Protein AF-A0A9W8RPS0-F1 (afdb_monomer_lite)

Sequence (200 aa):
ISQSLDIWKLHVGPNKQSGIEQTSGLPYTLITLLANLDSPDVEDELLQWPGELADEFMQVHLWEAFKCAGILHSRALVGQARASSTPPTTRVKTEVMRMKVFAAVQAIIGSGTFNFRQPLAKAILYPLFIAGLLAENAQEQRLTRVAFQYLMENGEERTEQVVLDIITKIWKNGRDGDEVSKLMMATEAAAELNVELHLY

pLDDT: mean 79.66, std 16.24, range [31.97, 97.19]

Structure (mmCIF, N/CA/C/O backbone):
data_AF-A0A9W8RPS0-F1
#
_entry.id   AF-A0A9W8RPS0-F1
#
loop_
_atom_site.group_PDB
_atom_site.id
_atom_site.type_symbol
_atom_site.label_atom_id
_atom_site.label_alt_id
_atom_site.label_comp_id
_atom_site.label_asym_id
_atom_site.label_entity_id
_atom_site.label_seq_id
_atom_site.pdbx_PDB_ins_code
_atom_site.Cartn_x
_atom_site.Cartn_y
_atom_site.Cartn_z
_atom_site.occupancy
_atom_site.B_iso_or_equiv
_atom_site.auth_seq_id
_atom_site.auth_comp_id
_atom_site.auth_asym_id
_atom_site.auth_atom_id
_atom_site.pdbx_PDB_model_num
ATOM 1 N N . ILE A 1 1 ? 10.311 0.311 26.917 1.00 34.78 1 ILE A N 1
ATOM 2 C CA . ILE A 1 1 ? 10.855 1.402 26.075 1.00 34.78 1 ILE A CA 1
ATOM 3 C C . ILE A 1 1 ? 11.171 0.759 24.737 1.00 34.78 1 ILE A C 1
ATOM 5 O O . ILE A 1 1 ? 12.164 0.052 24.638 1.00 34.78 1 ILE A O 1
ATOM 9 N N . SER A 1 2 ? 10.228 0.845 23.800 1.00 31.97 2 SER A N 1
ATOM 10 C CA . SER A 1 2 ? 10.345 0.230 22.476 1.00 31.97 2 SER A CA 1
ATOM 11 C C . SER A 1 2 ? 11.363 1.029 21.665 1.00 31.97 2 SER A C 1
ATOM 13 O O . SER A 1 2 ? 11.206 2.243 21.531 1.00 31.97 2 SER A O 1
ATOM 15 N N . GLN A 1 3 ? 12.436 0.387 21.196 1.00 36.47 3 GLN A N 1
ATOM 16 C CA . GLN A 1 3 ? 13.373 0.987 20.244 1.00 36.47 3 GLN A CA 1
ATOM 17 C C . GLN A 1 3 ? 12.670 1.081 18.889 1.00 36.47 3 GLN A C 1
ATOM 19 O O . GLN A 1 3 ? 12.721 0.182 18.058 1.00 36.47 3 GLN A O 1
ATOM 24 N N . SER A 1 4 ? 11.935 2.173 18.739 1.00 45.00 4 SER A N 1
ATOM 25 C CA . SER A 1 4 ? 11.192 2.557 17.553 1.00 45.00 4 SER A CA 1
ATOM 26 C C . SER A 1 4 ? 12.144 2.954 16.414 1.00 45.00 4 SER A C 1
ATOM 28 O O . SER A 1 4 ? 12.948 3.865 16.577 1.00 45.00 4 SER A O 1
ATOM 30 N N . LEU A 1 5 ? 12.007 2.291 15.262 1.00 46.22 5 LEU A N 1
ATOM 31 C CA . LEU A 1 5 ? 11.978 2.891 13.912 1.00 46.22 5 LEU A CA 1
ATOM 32 C C . LEU A 1 5 ? 13.187 3.690 13.356 1.00 46.22 5 LEU A C 1
ATOM 34 O O . LEU A 1 5 ? 13.108 4.179 12.235 1.00 46.22 5 LEU A O 1
ATOM 38 N N . ASP A 1 6 ? 14.340 3.782 14.023 1.00 45.81 6 ASP A N 1
ATOM 39 C CA . ASP A 1 6 ? 15.478 4.589 13.515 1.00 45.81 6 ASP A CA 1
ATOM 40 C C . ASP A 1 6 ? 16.416 3.875 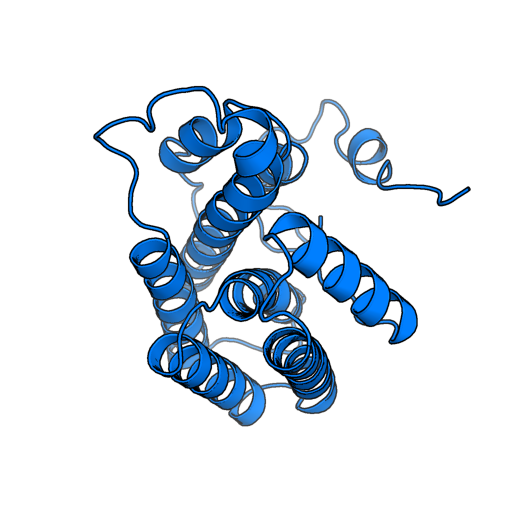12.509 1.00 45.81 6 ASP A C 1
ATOM 42 O O . ASP A 1 6 ? 17.458 4.416 12.123 1.00 45.81 6 ASP A O 1
ATOM 46 N N . ILE A 1 7 ? 16.066 2.680 12.022 1.00 49.97 7 ILE A N 1
ATOM 47 C CA . ILE A 1 7 ? 16.902 1.942 11.051 1.00 49.97 7 ILE A CA 1
ATOM 48 C C . ILE A 1 7 ? 17.039 2.735 9.732 1.00 49.97 7 ILE A C 1
ATOM 50 O O . ILE A 1 7 ? 18.096 2.707 9.093 1.00 49.97 7 ILE A O 1
ATOM 54 N N . TRP A 1 8 ? 16.015 3.525 9.383 1.00 45.97 8 TRP A N 1
ATOM 55 C CA . TRP A 1 8 ? 15.966 4.372 8.188 1.00 45.97 8 TRP A CA 1
ATOM 56 C C . TRP A 1 8 ? 16.855 5.600 8.264 1.00 45.97 8 TRP A C 1
ATOM 58 O O . TRP A 1 8 ? 17.591 5.853 7.317 1.00 45.97 8 TRP A O 1
ATOM 68 N N . LYS A 1 9 ? 16.900 6.321 9.389 1.00 49.56 9 LYS A N 1
ATOM 69 C CA . LYS A 1 9 ? 17.835 7.454 9.535 1.00 49.56 9 LYS A CA 1
ATOM 70 C C . LYS A 1 9 ? 19.297 7.020 9.409 1.00 49.56 9 LYS A C 1
ATOM 72 O O . LYS A 1 9 ? 20.144 7.821 9.030 1.00 49.56 9 LYS A O 1
ATOM 77 N N . LEU A 1 10 ? 19.585 5.754 9.713 1.00 46.28 10 LEU A N 1
ATOM 78 C CA . LEU A 1 10 ? 20.919 5.169 9.605 1.00 46.28 10 LEU A CA 1
ATOM 79 C C . LEU A 1 10 ? 21.240 4.638 8.193 1.00 46.28 10 LEU A C 1
ATOM 81 O O . LEU A 1 10 ? 22.408 4.646 7.812 1.00 46.28 10 LEU A O 1
ATOM 85 N N . HIS A 1 11 ? 20.241 4.206 7.408 1.00 46.56 11 HIS A N 1
ATOM 86 C CA . HIS A 1 11 ? 20.434 3.667 6.046 1.00 46.56 11 HIS A CA 1
ATOM 87 C C . HIS A 1 11 ? 20.161 4.674 4.919 1.00 46.56 11 HIS A C 1
ATOM 89 O O . HIS A 1 11 ? 20.718 4.534 3.825 1.00 46.56 11 HIS A O 1
ATOM 95 N N . VAL A 1 12 ? 19.375 5.720 5.184 1.00 51.25 12 VAL A N 1
ATOM 96 C CA . VAL A 1 12 ? 19.226 6.913 4.339 1.00 51.25 12 VAL A CA 1
ATOM 97 C C . VAL A 1 12 ? 20.406 7.843 4.634 1.00 51.25 12 VAL A C 1
ATOM 99 O O . VAL A 1 12 ? 20.281 8.945 5.158 1.00 51.25 12 VAL A O 1
ATOM 102 N N . GLY A 1 13 ? 21.614 7.361 4.343 1.00 49.34 13 GLY A N 1
ATOM 103 C CA . GLY A 1 13 ? 22.771 8.239 4.246 1.00 49.34 13 GLY A CA 1
ATOM 104 C C . GLY A 1 13 ? 22.594 9.226 3.079 1.00 49.34 13 GLY A C 1
ATOM 105 O O . GLY A 1 13 ? 21.830 8.945 2.152 1.00 49.34 13 GLY A O 1
ATOM 106 N N . PRO A 1 14 ? 23.345 10.341 3.050 1.00 50.91 14 PRO A N 1
ATOM 107 C CA . PRO A 1 14 ? 23.251 11.415 2.044 1.00 50.91 14 PRO A CA 1
ATOM 108 C C . PRO A 1 14 ? 23.495 11.010 0.569 1.00 50.91 14 PRO A C 1
ATOM 110 O O . PRO A 1 14 ? 23.539 11.874 -0.299 1.00 50.91 14 PRO A O 1
ATOM 113 N N . ASN A 1 15 ? 23.627 9.716 0.255 1.00 48.66 15 ASN A N 1
ATOM 114 C CA . ASN A 1 15 ? 24.098 9.195 -1.032 1.00 48.66 15 ASN A CA 1
ATOM 115 C C . ASN A 1 15 ? 23.063 8.367 -1.822 1.00 48.66 15 ASN A C 1
ATOM 117 O O . ASN A 1 15 ? 23.431 7.756 -2.823 1.00 48.66 15 ASN A O 1
ATOM 121 N N . LYS A 1 16 ? 21.790 8.299 -1.405 1.00 58.34 16 LYS A N 1
ATOM 122 C CA . LYS A 1 16 ? 20.753 7.485 -2.080 1.00 58.34 16 LYS A CA 1
ATOM 123 C C . LYS A 1 16 ? 19.466 8.281 -2.330 1.00 58.34 16 LYS A C 1
ATOM 125 O O . LYS A 1 16 ? 18.420 7.975 -1.779 1.00 58.34 16 LYS A O 1
ATOM 130 N N . GLN A 1 17 ? 19.569 9.333 -3.143 1.00 63.88 17 GLN A N 1
ATOM 131 C CA . GLN A 1 17 ? 18.450 10.225 -3.504 1.00 63.88 17 GLN A CA 1
ATOM 132 C C . GLN A 1 17 ? 17.730 9.838 -4.811 1.00 63.88 17 GLN A C 1
ATOM 134 O O . GLN A 1 17 ? 16.786 10.511 -5.204 1.00 63.88 17 GLN A O 1
ATOM 139 N N . SER A 1 18 ? 18.181 8.796 -5.514 1.00 70.38 18 SER A N 1
ATOM 140 C CA . SER A 1 18 ? 17.592 8.344 -6.782 1.00 70.38 18 SER A CA 1
ATOM 141 C C . SER A 1 18 ? 17.850 6.856 -7.016 1.00 70.38 18 SER A C 1
ATOM 143 O O . SER A 1 18 ? 18.743 6.265 -6.398 1.00 70.38 18 SER A O 1
ATOM 145 N N . GLY A 1 19 ? 17.064 6.257 -7.911 1.00 82.88 19 GLY A N 1
ATOM 146 C CA . GLY A 1 19 ? 17.170 4.846 -8.276 1.00 82.88 19 GLY A CA 1
ATOM 147 C C . GLY A 1 19 ? 16.399 3.904 -7.350 1.00 82.88 19 GLY A C 1
ATOM 148 O O . GLY A 1 19 ? 15.675 4.328 -6.446 1.00 82.88 19 GLY A O 1
ATOM 149 N N . ILE A 1 20 ? 16.553 2.605 -7.611 1.00 84.00 20 ILE A N 1
ATOM 150 C CA . ILE A 1 20 ? 15.773 1.536 -6.981 1.00 84.00 20 ILE A CA 1
ATOM 151 C C . ILE A 1 20 ? 16.587 0.861 -5.874 1.00 84.00 20 ILE A C 1
ATOM 153 O O . ILE A 1 20 ? 17.747 0.482 -6.063 1.00 84.00 20 ILE A O 1
ATOM 157 N N . GLU A 1 21 ? 15.982 0.707 -4.701 1.00 83.81 21 GLU A N 1
ATOM 158 C CA . GLU A 1 21 ? 16.530 -0.079 -3.605 1.00 83.81 21 GLU A CA 1
ATOM 159 C C . GLU A 1 21 ? 16.380 -1.572 -3.934 1.00 83.81 21 GLU A C 1
ATOM 161 O O . GLU A 1 21 ? 15.296 -2.053 -4.256 1.00 83.81 21 GLU A O 1
ATOM 166 N N . GLN A 1 22 ? 17.493 -2.307 -3.906 1.00 74.62 22 GLN A N 1
ATOM 167 C CA . GLN A 1 22 ? 17.575 -3.658 -4.472 1.00 74.62 22 GLN A CA 1
ATOM 168 C C . GLN A 1 22 ? 16.778 -4.705 -3.687 1.00 74.62 22 GLN A C 1
ATOM 170 O O . GLN A 1 22 ? 16.384 -5.722 -4.256 1.00 74.62 22 GLN A O 1
ATOM 175 N N . THR A 1 23 ? 16.553 -4.479 -2.393 1.00 73.44 23 THR A N 1
ATOM 176 C CA . THR A 1 23 ? 15.869 -5.430 -1.513 1.00 73.44 23 THR A CA 1
ATOM 177 C C . THR A 1 23 ? 14.358 -5.311 -1.630 1.00 73.44 23 THR A C 1
ATOM 179 O O . THR A 1 23 ? 13.664 -6.305 -1.671 1.00 73.44 23 THR A O 1
ATOM 182 N N . SER A 1 24 ? 13.810 -4.112 -1.681 1.00 74.69 24 SER A N 1
ATOM 183 C CA . SER A 1 24 ? 12.369 -3.866 -1.741 1.00 74.69 24 SER A CA 1
ATOM 184 C C . SER A 1 24 ? 11.868 -3.744 -3.177 1.00 74.69 24 SER A C 1
ATOM 186 O O . SER A 1 24 ? 10.680 -3.921 -3.438 1.00 74.69 24 SER A O 1
ATOM 188 N N . GLY A 1 25 ? 12.767 -3.414 -4.109 1.00 81.75 25 GLY A N 1
ATOM 189 C CA . GLY A 1 25 ? 12.416 -2.998 -5.459 1.00 81.75 25 GLY A CA 1
ATOM 190 C C . GLY A 1 25 ? 11.703 -1.645 -5.502 1.00 81.75 25 GLY A C 1
ATOM 191 O O . GLY A 1 25 ? 11.108 -1.321 -6.529 1.00 81.75 25 GLY A O 1
ATOM 192 N N . LEU A 1 26 ? 11.733 -0.864 -4.413 1.00 86.94 26 LEU A N 1
ATOM 193 C CA . LEU A 1 26 ? 11.118 0.459 -4.332 1.00 86.94 26 LEU A CA 1
ATOM 194 C C . LEU A 1 26 ? 12.128 1.572 -4.647 1.00 86.94 26 LEU A C 1
ATOM 196 O O . LEU A 1 26 ? 13.299 1.472 -4.277 1.00 86.94 26 LEU A O 1
ATOM 200 N N . PRO A 1 27 ? 11.686 2.676 -5.265 1.00 90.06 27 PRO A N 1
ATOM 201 C CA . PRO A 1 27 ? 12.475 3.886 -5.393 1.00 90.06 27 PRO A CA 1
ATOM 202 C C . PRO A 1 27 ? 12.887 4.448 -4.039 1.00 90.06 27 PRO A C 1
ATOM 204 O O . PRO A 1 27 ? 12.047 4.585 -3.147 1.00 90.06 27 PRO A O 1
ATOM 207 N N . TYR A 1 28 ? 14.141 4.881 -3.905 1.00 88.12 28 TYR A N 1
ATOM 208 C CA . TYR A 1 28 ? 14.575 5.592 -2.696 1.00 88.12 28 TYR A CA 1
ATOM 209 C C . TYR A 1 28 ? 13.754 6.862 -2.443 1.00 88.12 28 TYR A C 1
ATOM 211 O O . TYR A 1 28 ? 13.491 7.211 -1.292 1.00 88.12 28 TYR A O 1
ATOM 219 N N . THR A 1 29 ? 13.304 7.526 -3.510 1.00 91.62 29 THR A N 1
ATOM 220 C CA . THR A 1 29 ? 12.427 8.700 -3.431 1.00 91.62 29 THR A CA 1
ATOM 221 C C . THR A 1 29 ? 11.076 8.355 -2.804 1.00 91.62 29 THR A C 1
ATOM 223 O O . THR A 1 29 ? 10.608 9.091 -1.942 1.00 91.62 29 THR A O 1
ATOM 226 N N . LEU A 1 30 ? 10.493 7.199 -3.138 1.00 92.69 30 LEU A N 1
ATOM 227 C CA . LEU A 1 30 ? 9.255 6.719 -2.519 1.00 92.69 30 LEU A CA 1
ATOM 228 C C . LEU A 1 30 ? 9.476 6.271 -1.070 1.00 92.69 30 LEU A C 1
ATOM 230 O O . LEU A 1 30 ? 8.697 6.643 -0.199 1.00 92.69 30 LEU A O 1
ATOM 234 N N . ILE A 1 31 ? 10.553 5.528 -0.792 1.00 89.94 31 ILE A N 1
ATOM 235 C CA . ILE A 1 31 ? 10.919 5.113 0.575 1.00 89.94 31 ILE A CA 1
ATOM 236 C C . ILE A 1 31 ? 11.066 6.336 1.489 1.00 89.94 31 ILE A C 1
ATOM 238 O O . ILE A 1 31 ? 10.587 6.323 2.617 1.00 89.94 31 ILE A O 1
ATOM 242 N N . THR A 1 32 ? 11.683 7.411 0.996 1.00 89.25 32 THR A N 1
ATOM 243 C CA . THR A 1 32 ? 11.876 8.649 1.767 1.00 89.25 32 THR A CA 1
ATOM 244 C C . THR A 1 32 ? 10.546 9.295 2.166 1.00 89.25 32 THR A C 1
ATOM 246 O O . THR A 1 32 ? 10.427 9.807 3.278 1.00 89.25 32 THR A O 1
ATOM 249 N N . LEU A 1 33 ? 9.537 9.247 1.291 1.00 92.25 33 LEU A N 1
ATOM 250 C CA . LEU A 1 33 ? 8.189 9.727 1.607 1.00 92.25 33 LEU A CA 1
ATOM 251 C C . LEU A 1 33 ? 7.492 8.807 2.618 1.00 92.25 33 LEU A C 1
ATOM 253 O O . LEU A 1 33 ? 6.889 9.283 3.576 1.00 92.25 33 LEU A O 1
ATOM 257 N N . LEU A 1 34 ? 7.617 7.487 2.447 1.00 90.88 34 LEU A N 1
ATOM 258 C CA . LEU A 1 34 ? 7.043 6.497 3.365 1.00 90.88 34 LEU A CA 1
ATOM 259 C C . LEU A 1 34 ? 7.674 6.542 4.768 1.00 90.88 34 LEU A C 1
ATOM 261 O O . LEU A 1 34 ? 6.997 6.264 5.750 1.00 90.88 34 LEU A O 1
ATOM 265 N N . ALA A 1 35 ? 8.931 6.965 4.887 1.00 86.94 35 ALA A N 1
ATOM 266 C CA . ALA A 1 35 ? 9.588 7.147 6.180 1.00 86.94 35 ALA A CA 1
ATOM 267 C C . ALA A 1 35 ? 9.076 8.372 6.972 1.00 86.94 35 ALA A C 1
ATOM 269 O O . ALA A 1 35 ? 9.408 8.509 8.146 1.00 86.94 35 ALA A O 1
ATOM 270 N N . ASN A 1 36 ? 8.292 9.264 6.348 1.00 88.06 36 ASN A N 1
ATOM 271 C CA . ASN A 1 36 ? 7.792 10.512 6.943 1.00 88.06 36 ASN A CA 1
ATOM 272 C C . ASN A 1 36 ? 6.253 10.612 6.876 1.00 88.06 36 ASN A C 1
ATOM 274 O O . ASN A 1 36 ? 5.696 11.683 6.628 1.00 88.06 36 ASN A O 1
ATOM 278 N N . LEU A 1 37 ? 5.544 9.492 7.059 1.00 90.00 37 LEU A N 1
ATOM 279 C CA . LEU A 1 37 ? 4.080 9.418 6.911 1.00 90.00 37 LEU A CA 1
ATOM 280 C C . LEU A 1 37 ? 3.278 10.202 7.961 1.00 90.00 37 LEU A C 1
ATOM 282 O O . LEU A 1 37 ? 2.081 10.423 7.776 1.00 90.00 37 LEU A O 1
ATOM 286 N N . ASP A 1 38 ? 3.911 10.619 9.051 1.00 86.94 38 ASP A N 1
ATOM 287 C CA . ASP A 1 38 ? 3.342 11.491 10.077 1.00 86.94 38 ASP A CA 1
ATOM 288 C C . ASP A 1 38 ? 3.421 12.985 9.710 1.00 86.94 38 ASP A C 1
ATOM 290 O O . ASP A 1 38 ? 2.787 13.818 10.366 1.00 86.94 38 ASP A O 1
ATOM 294 N N . SER A 1 39 ? 4.152 13.339 8.645 1.00 87.31 39 SER A N 1
ATOM 295 C CA . SER A 1 39 ? 4.229 14.713 8.155 1.00 87.31 39 SER A CA 1
ATOM 296 C C . SER A 1 39 ? 2.876 15.185 7.597 1.00 87.31 39 SER A C 1
ATOM 298 O O . SER A 1 39 ? 2.236 14.477 6.815 1.00 87.31 39 SER A O 1
ATOM 300 N N . PRO A 1 40 ? 2.431 16.413 7.927 1.00 85.00 40 PRO A N 1
ATOM 301 C CA . PRO A 1 40 ? 1.172 16.972 7.433 1.00 85.00 40 PRO A CA 1
ATOM 302 C C . PRO A 1 40 ? 1.107 17.117 5.903 1.00 85.00 40 PRO A C 1
ATOM 304 O O . PRO A 1 40 ? 0.004 17.170 5.348 1.00 85.00 40 PRO A O 1
ATOM 307 N N . ASP A 1 41 ? 2.255 17.178 5.232 1.00 88.62 41 ASP A N 1
ATOM 308 C CA . ASP A 1 41 ? 2.356 17.474 3.799 1.00 88.62 41 ASP A CA 1
ATOM 309 C C . ASP A 1 41 ? 2.626 16.216 2.952 1.00 88.62 41 ASP A C 1
ATOM 311 O O . ASP A 1 41 ? 2.501 16.246 1.728 1.00 88.62 41 ASP A O 1
ATOM 315 N N . VAL A 1 42 ? 2.899 15.069 3.591 1.00 90.62 42 VAL A N 1
ATOM 316 C CA . VAL A 1 42 ? 3.315 13.830 2.907 1.00 90.62 42 VAL A CA 1
ATOM 317 C C . VAL A 1 42 ? 2.269 13.288 1.933 1.00 90.62 42 VAL A C 1
ATOM 319 O O . VAL A 1 42 ? 2.611 12.668 0.932 1.00 90.62 42 VAL A O 1
ATOM 322 N N . GLU A 1 43 ? 0.975 13.506 2.194 1.00 92.50 43 GLU A N 1
ATOM 323 C CA . GLU A 1 43 ? -0.075 13.089 1.261 1.00 92.50 43 GLU A CA 1
ATOM 324 C C . GLU A 1 43 ? 0.020 13.855 -0.062 1.00 92.50 43 GLU A C 1
ATOM 326 O O . GLU A 1 43 ? -0.091 13.242 -1.125 1.00 92.50 43 GLU A O 1
ATOM 331 N N . ASP A 1 44 ? 0.257 15.166 -0.006 1.00 91.38 44 ASP A N 1
ATOM 332 C CA . ASP A 1 44 ? 0.400 15.995 -1.202 1.00 91.38 44 ASP A CA 1
ATOM 333 C C . ASP A 1 44 ? 1.701 15.654 -1.939 1.00 91.38 44 ASP A C 1
ATOM 335 O O . ASP A 1 44 ? 1.697 15.525 -3.165 1.00 91.38 44 ASP A O 1
ATOM 339 N N . GLU A 1 45 ? 2.787 15.407 -1.203 1.00 93.50 45 GLU A N 1
ATOM 340 C CA . GLU A 1 45 ? 4.058 14.944 -1.769 1.00 93.50 45 GLU A CA 1
ATOM 341 C C . GLU A 1 45 ? 3.917 13.580 -2.464 1.00 93.50 45 GLU A C 1
ATOM 343 O O . GLU A 1 45 ? 4.381 13.410 -3.592 1.00 93.50 45 GLU A O 1
ATOM 348 N N . LEU A 1 46 ? 3.212 12.618 -1.855 1.00 94.69 46 LEU A N 1
ATOM 349 C CA . LEU A 1 46 ? 2.921 11.313 -2.463 1.00 94.69 46 LEU A CA 1
ATOM 350 C C . LEU A 1 46 ? 2.013 11.436 -3.692 1.00 94.69 46 LEU A C 1
ATOM 352 O O . LEU A 1 46 ? 2.188 10.692 -4.655 1.00 94.69 46 LEU A O 1
ATOM 356 N N . LEU A 1 47 ? 1.046 12.357 -3.692 1.00 93.38 47 LEU A N 1
ATOM 357 C CA . LEU A 1 47 ? 0.193 12.616 -4.858 1.00 93.38 47 LEU A CA 1
ATOM 358 C C . LEU A 1 47 ? 0.975 13.233 -6.024 1.00 93.38 47 LE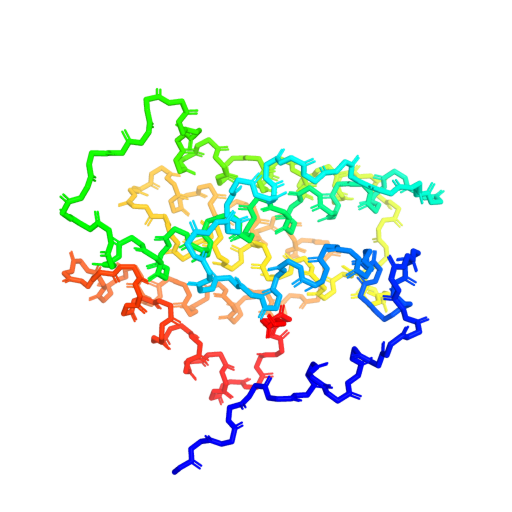U A C 1
ATOM 360 O O . LEU A 1 47 ? 0.660 12.944 -7.180 1.00 93.38 47 LEU A O 1
ATOM 364 N N . GLN A 1 48 ? 1.971 14.068 -5.725 1.00 94.06 48 GLN A N 1
ATOM 365 C CA . GLN A 1 48 ? 2.835 14.726 -6.708 1.00 94.06 48 GLN A CA 1
ATOM 366 C C . GLN A 1 48 ? 4.065 13.897 -7.092 1.00 94.06 48 GLN A C 1
ATOM 368 O O . GLN A 1 48 ? 4.785 14.280 -8.016 1.00 94.06 48 GLN A O 1
ATOM 373 N N . TRP A 1 49 ? 4.313 12.776 -6.411 1.00 94.50 49 TRP A N 1
ATOM 374 C CA . TRP A 1 49 ? 5.484 11.947 -6.661 1.00 94.50 49 TRP A CA 1
ATOM 375 C C . TRP A 1 49 ? 5.494 11.447 -8.120 1.00 94.50 49 TRP A C 1
ATOM 377 O O . TRP A 1 49 ? 4.551 10.769 -8.545 1.00 94.50 49 TRP A O 1
ATOM 387 N N . PRO A 1 50 ? 6.543 11.771 -8.902 1.00 91.19 50 PRO A N 1
ATOM 388 C CA . PRO A 1 50 ? 6.545 11.582 -10.354 1.00 91.19 50 PRO A CA 1
ATOM 389 C C . PRO A 1 50 ? 6.775 10.130 -10.796 1.00 91.19 50 PRO A C 1
ATOM 391 O O . PRO A 1 50 ? 6.600 9.823 -11.975 1.00 91.19 50 PRO A O 1
ATOM 394 N N . GLY A 1 51 ? 7.167 9.247 -9.876 1.00 90.44 51 GLY A N 1
ATOM 395 C CA . GLY A 1 51 ? 7.659 7.913 -10.204 1.00 90.44 51 GLY A CA 1
ATOM 396 C C . GLY A 1 51 ? 9.160 7.884 -10.498 1.00 90.44 51 GLY A C 1
ATOM 397 O O . GLY A 1 51 ? 9.867 8.874 -10.326 1.00 90.44 51 GLY A O 1
ATOM 398 N N . GLU A 1 52 ? 9.630 6.728 -10.957 1.00 89.50 52 GLU A N 1
ATOM 399 C CA . GLU A 1 52 ? 10.982 6.500 -11.483 1.00 89.50 52 GLU A CA 1
ATOM 400 C C . GLU A 1 52 ? 10.897 5.696 -12.791 1.00 89.50 52 GLU A C 1
ATOM 402 O O . GLU A 1 52 ? 9.829 5.202 -13.162 1.00 89.50 52 GLU A O 1
ATOM 407 N N . LEU A 1 53 ? 12.013 5.542 -13.507 1.00 88.06 53 LEU A N 1
ATOM 408 C CA . LEU A 1 53 ? 12.081 4.617 -14.641 1.00 88.06 53 LEU A CA 1
ATOM 409 C C . LEU A 1 53 ? 12.226 3.175 -14.127 1.00 88.06 53 LEU A C 1
ATOM 411 O O . LEU A 1 53 ? 13.173 2.868 -13.407 1.00 88.06 53 LEU A O 1
ATOM 415 N N . ALA A 1 54 ? 11.285 2.305 -14.498 1.00 84.31 54 ALA A N 1
ATOM 416 C CA . ALA A 1 54 ? 11.310 0.884 -14.159 1.00 84.31 54 ALA A CA 1
ATOM 417 C C . ALA A 1 54 ? 11.981 0.046 -15.250 1.00 84.31 54 ALA A C 1
ATOM 419 O O . ALA A 1 54 ? 11.835 0.345 -16.438 1.00 84.31 54 ALA A O 1
ATOM 420 N N . ASP A 1 55 ? 12.615 -1.051 -14.841 1.00 80.50 55 ASP A N 1
ATOM 421 C CA . ASP A 1 55 ? 13.074 -2.098 -15.759 1.00 80.50 55 ASP A CA 1
ATOM 422 C C . ASP A 1 55 ? 11.918 -3.045 -16.132 1.00 80.50 55 ASP A C 1
ATOM 424 O O . ASP A 1 55 ? 11.896 -3.617 -17.223 1.00 80.50 55 ASP A O 1
ATOM 428 N N . GLU A 1 56 ? 10.918 -3.176 -15.250 1.00 82.31 56 GLU A N 1
ATOM 429 C CA . GLU A 1 56 ? 9.750 -4.038 -15.444 1.00 82.31 56 GLU A CA 1
ATOM 430 C C . GLU A 1 56 ? 8.428 -3.326 -15.120 1.00 82.31 56 GLU A C 1
ATOM 432 O O . GLU A 1 56 ? 8.293 -2.627 -14.115 1.00 82.31 56 GLU A O 1
ATOM 437 N N . PHE A 1 57 ? 7.379 -3.584 -15.910 1.00 86.31 57 PHE A N 1
ATOM 438 C CA . PHE A 1 57 ? 6.051 -2.994 -15.676 1.00 86.31 57 PHE A CA 1
ATOM 439 C C . PHE A 1 57 ? 5.445 -3.368 -14.314 1.00 86.31 57 PHE A C 1
ATOM 441 O O . PHE A 1 57 ? 4.713 -2.574 -13.723 1.00 86.31 57 PHE A O 1
ATOM 448 N N . MET A 1 58 ? 5.767 -4.551 -13.781 1.00 85.38 58 MET A N 1
ATOM 449 C CA . MET A 1 58 ? 5.301 -4.974 -12.455 1.00 85.38 58 MET A CA 1
ATOM 450 C C . MET A 1 58 ? 5.824 -4.062 -11.340 1.00 85.38 58 MET A C 1
ATOM 452 O O . MET A 1 58 ? 5.102 -3.819 -10.374 1.00 85.38 58 MET A O 1
ATOM 456 N N . GLN A 1 59 ? 7.039 -3.518 -11.482 1.00 85.94 59 GLN A N 1
ATOM 457 C CA . GLN A 1 59 ? 7.601 -2.583 -10.507 1.00 85.94 59 GLN A CA 1
ATOM 458 C C . GLN A 1 59 ? 6.765 -1.305 -10.443 1.00 85.94 59 GLN A C 1
ATOM 460 O O . GLN A 1 59 ? 6.439 -0.847 -9.355 1.00 85.94 59 GLN A O 1
ATOM 465 N N . VAL A 1 60 ? 6.307 -0.790 -11.588 1.00 90.75 60 VAL A N 1
ATOM 466 C CA . VAL A 1 60 ? 5.423 0.388 -11.629 1.00 90.75 60 VAL A CA 1
ATOM 467 C C . VAL A 1 60 ? 4.142 0.136 -10.832 1.00 90.75 60 VAL A C 1
ATOM 469 O O . VAL A 1 60 ? 3.736 0.968 -10.023 1.00 90.75 60 VAL A O 1
ATOM 472 N N . HIS A 1 61 ? 3.521 -1.033 -11.002 1.00 92.50 61 HIS A N 1
ATOM 473 C CA . HIS A 1 61 ? 2.335 -1.395 -10.225 1.00 92.50 61 HIS A CA 1
ATOM 474 C C . HIS A 1 61 ? 2.639 -1.552 -8.732 1.00 92.50 61 HIS A C 1
ATOM 476 O O . HIS A 1 61 ? 1.835 -1.127 -7.903 1.00 92.50 61 HIS A O 1
ATOM 482 N N . LEU A 1 62 ? 3.800 -2.100 -8.368 1.00 91.12 62 LEU A N 1
ATOM 483 C CA . LEU A 1 62 ? 4.219 -2.181 -6.970 1.00 91.12 62 LEU A CA 1
ATOM 484 C C . LEU A 1 62 ? 4.327 -0.784 -6.357 1.00 91.12 62 LEU A C 1
ATOM 486 O O . LEU A 1 62 ? 3.779 -0.534 -5.286 1.00 91.12 62 LEU A O 1
ATOM 490 N N . TRP A 1 63 ? 4.984 0.142 -7.051 1.00 93.31 63 TRP A N 1
ATOM 491 C CA . TRP A 1 63 ? 5.172 1.506 -6.566 1.00 93.31 63 TRP A CA 1
ATOM 492 C C . TRP A 1 63 ? 3.843 2.237 -6.425 1.00 93.31 63 TRP A C 1
ATOM 494 O O . TRP A 1 63 ? 3.623 2.909 -5.420 1.00 93.31 63 TRP A O 1
ATOM 504 N N . GLU A 1 64 ? 2.915 2.049 -7.366 1.00 95.50 64 GLU A N 1
ATOM 505 C CA . GLU A 1 64 ? 1.561 2.590 -7.249 1.00 95.50 64 GLU A CA 1
ATOM 506 C C . GLU A 1 64 ? 0.811 2.012 -6.043 1.00 95.50 64 GLU A C 1
ATOM 508 O O . GLU A 1 64 ? 0.146 2.765 -5.326 1.00 95.50 64 GLU A O 1
ATOM 513 N N . ALA A 1 65 ? 0.941 0.709 -5.769 1.00 95.25 65 ALA A N 1
ATOM 514 C CA . ALA A 1 65 ? 0.345 0.091 -4.586 1.00 95.25 65 ALA A CA 1
ATOM 515 C C . ALA A 1 65 ? 0.918 0.697 -3.293 1.00 95.25 65 ALA A C 1
ATOM 517 O O . ALA A 1 65 ? 0.152 1.088 -2.411 1.00 95.25 65 ALA A O 1
ATOM 518 N N . PHE A 1 66 ? 2.243 0.845 -3.204 1.00 95.06 66 PHE A N 1
ATOM 519 C CA . PHE A 1 66 ? 2.921 1.465 -2.062 1.00 95.06 66 PHE A CA 1
ATOM 520 C C . PHE A 1 66 ? 2.557 2.933 -1.879 1.00 95.06 66 PHE A C 1
ATOM 522 O O . PHE A 1 66 ? 2.257 3.342 -0.763 1.00 95.06 66 PHE A O 1
ATOM 529 N N . LYS A 1 67 ? 2.517 3.719 -2.955 1.00 96.06 67 LYS A N 1
ATOM 530 C CA . LYS A 1 67 ? 2.115 5.129 -2.924 1.00 96.06 67 LYS A CA 1
ATOM 531 C C . LYS A 1 67 ? 0.686 5.291 -2.412 1.00 96.06 67 LYS A C 1
ATOM 533 O O . LYS A 1 67 ? 0.436 6.083 -1.507 1.00 96.06 67 LYS A O 1
ATOM 538 N N . CYS A 1 68 ? -0.252 4.509 -2.949 1.00 97.19 68 CYS A N 1
ATOM 539 C CA . CYS A 1 68 ? -1.650 4.548 -2.519 1.00 97.19 68 CYS A CA 1
ATOM 540 C C . CYS A 1 68 ? -1.804 4.102 -1.056 1.00 97.19 68 CYS A C 1
ATOM 542 O O . CYS A 1 68 ? -2.566 4.713 -0.307 1.00 97.19 68 CYS A O 1
ATOM 544 N N . ALA A 1 69 ? -1.066 3.073 -0.633 1.00 96.19 69 ALA A N 1
ATOM 545 C CA . ALA A 1 69 ? -1.043 2.622 0.755 1.00 96.19 69 ALA A CA 1
ATOM 546 C C . ALA A 1 69 ? -0.393 3.642 1.699 1.00 96.19 69 ALA A C 1
ATOM 548 O O . ALA A 1 69 ? -0.915 3.870 2.782 1.00 96.19 69 ALA A O 1
ATOM 549 N N . GLY A 1 70 ? 0.686 4.304 1.282 1.00 95.00 70 GLY A N 1
ATOM 550 C CA . GLY A 1 70 ? 1.313 5.401 2.014 1.00 95.00 70 GLY A CA 1
ATOM 551 C C . GLY A 1 70 ? 0.340 6.551 2.238 1.00 95.00 70 GLY A C 1
ATOM 552 O O . GLY A 1 70 ? 0.168 6.980 3.371 1.00 95.00 70 GLY A O 1
ATOM 553 N N . ILE A 1 71 ? -0.391 6.968 1.198 1.00 95.00 71 ILE A N 1
ATOM 554 C CA . ILE A 1 71 ? -1.447 7.980 1.339 1.00 95.00 71 ILE A CA 1
ATOM 555 C C . ILE A 1 71 ? -2.463 7.531 2.387 1.00 95.00 71 ILE A C 1
ATOM 557 O O . ILE A 1 71 ? -2.753 8.286 3.300 1.00 95.00 71 ILE A O 1
ATOM 561 N N . LEU A 1 72 ? -2.988 6.306 2.282 1.00 93.88 72 LEU A N 1
ATOM 562 C CA . LEU A 1 72 ? -3.951 5.758 3.242 1.00 93.88 72 LEU A CA 1
ATOM 563 C C . LEU A 1 72 ? -3.412 5.752 4.682 1.00 93.88 72 LEU A C 1
ATOM 565 O O . LEU A 1 72 ? -4.118 6.156 5.604 1.00 93.88 72 LEU A O 1
ATOM 569 N N . HIS A 1 73 ? -2.163 5.330 4.860 1.00 93.38 73 HIS A N 1
ATOM 570 C CA . HIS A 1 73 ? -1.494 5.274 6.153 1.00 93.38 73 HIS A CA 1
ATOM 571 C C . HIS A 1 73 ? -1.301 6.679 6.743 1.00 93.38 73 HIS A C 1
ATOM 573 O O . HIS A 1 73 ? -1.656 6.905 7.899 1.00 93.38 73 HIS A O 1
ATOM 579 N N . SER A 1 74 ? -0.849 7.656 5.950 1.00 92.38 74 SER A N 1
ATOM 580 C CA . SER A 1 74 ? -0.710 9.035 6.429 1.00 92.38 74 SER A CA 1
ATOM 581 C C . SER A 1 74 ? -2.052 9.652 6.810 1.00 92.38 74 SER A C 1
ATOM 583 O O . SER A 1 74 ? -2.121 10.386 7.794 1.00 92.38 74 SER A O 1
ATOM 585 N N . ARG A 1 75 ? -3.156 9.319 6.117 1.00 90.50 75 ARG A N 1
ATOM 586 C CA . ARG A 1 75 ? -4.496 9.789 6.525 1.00 90.50 75 ARG A CA 1
ATOM 587 C C . ARG A 1 75 ? -4.853 9.322 7.919 1.00 90.50 75 ARG A C 1
ATOM 589 O O . ARG A 1 75 ? -5.388 10.119 8.680 1.00 90.50 75 ARG A O 1
ATOM 596 N N . ALA A 1 76 ? -4.562 8.064 8.224 1.00 88.31 76 ALA A N 1
ATOM 597 C CA . ALA A 1 76 ? -4.853 7.504 9.525 1.00 88.31 76 ALA A CA 1
ATOM 598 C C . ALA A 1 76 ? -4.016 8.196 10.611 1.00 88.31 76 ALA A C 1
ATOM 600 O O . ALA A 1 76 ? -4.575 8.603 11.623 1.00 88.31 76 ALA A O 1
ATOM 601 N N . LEU A 1 77 ? -2.718 8.431 10.372 1.00 85.81 77 LEU A N 1
ATOM 602 C CA . LEU A 1 77 ? -1.821 9.114 11.318 1.00 85.81 77 LEU A CA 1
ATOM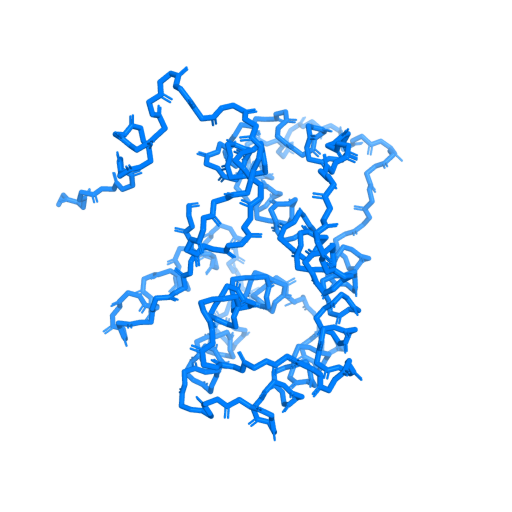 603 C C . LEU A 1 77 ? -2.171 10.602 11.515 1.00 85.81 77 LEU A C 1
ATOM 605 O O . LEU A 1 77 ? -2.303 11.078 12.642 1.00 85.81 77 LEU A O 1
ATOM 609 N N . VAL A 1 78 ? -2.352 11.348 10.423 1.00 80.12 78 VAL A N 1
ATOM 610 C CA . VAL A 1 78 ? -2.543 12.811 10.425 1.00 80.12 78 VAL A CA 1
ATOM 611 C C . VAL A 1 78 ? -4.009 13.208 10.637 1.00 80.12 78 VAL A C 1
ATOM 613 O O . VAL A 1 78 ? -4.299 14.296 11.141 1.00 80.12 78 VAL A O 1
ATOM 616 N N . GLY A 1 79 ? -4.960 12.340 10.280 1.00 66.62 79 GLY A N 1
ATOM 617 C CA . GLY A 1 79 ? -6.402 12.584 10.381 1.00 66.62 79 GLY A CA 1
ATOM 618 C C . GLY A 1 79 ? -6.870 12.923 11.796 1.00 66.62 79 GLY A C 1
ATOM 619 O O . GLY A 1 79 ? -7.812 13.698 11.952 1.00 66.62 79 GLY A O 1
ATOM 620 N N . GLN A 1 80 ? -6.163 12.446 12.824 1.00 54.91 80 GLN A N 1
ATOM 621 C CA . GLN A 1 80 ? -6.410 12.842 14.214 1.00 54.91 80 GLN A CA 1
ATOM 622 C C . GLN A 1 80 ? -5.933 14.261 14.537 1.00 54.91 80 GLN A C 1
ATOM 624 O O . GLN A 1 80 ? -6.613 14.989 15.257 1.00 54.91 80 GLN A O 1
ATOM 629 N N . ALA A 1 81 ? -4.797 14.689 13.981 1.00 52.66 81 ALA A N 1
ATOM 630 C CA . ALA A 1 81 ? -4.229 16.015 14.226 1.00 52.66 81 ALA A CA 1
ATOM 631 C C . ALA A 1 81 ? -5.004 17.137 13.508 1.00 52.66 81 ALA A C 1
ATOM 633 O O . ALA A 1 81 ? -5.007 18.282 13.963 1.00 52.66 81 ALA A O 1
ATOM 634 N N . ARG A 1 82 ? -5.676 16.813 12.392 1.00 52.62 82 ARG A N 1
ATOM 635 C CA . ARG A 1 82 ? -6.398 17.760 11.520 1.00 52.62 82 ARG A CA 1
ATOM 636 C C . ARG A 1 82 ? -7.925 17.749 11.665 1.00 52.62 82 ARG A C 1
ATOM 638 O O . ARG A 1 82 ? -8.595 18.414 10.882 1.00 52.62 82 ARG A O 1
ATOM 645 N N . ALA A 1 83 ? -8.503 17.088 12.672 1.00 50.91 83 ALA A N 1
ATOM 646 C CA . ALA A 1 83 ? -9.961 17.079 12.898 1.00 50.91 83 ALA A CA 1
ATOM 647 C C . ALA A 1 83 ? -10.593 18.485 13.091 1.00 50.91 83 ALA A C 1
ATOM 649 O O . ALA A 1 83 ? -11.814 18.627 13.113 1.00 50.91 83 ALA A O 1
ATOM 650 N N . SER A 1 84 ? -9.768 19.529 13.215 1.00 47.81 84 SER A N 1
ATOM 651 C CA . S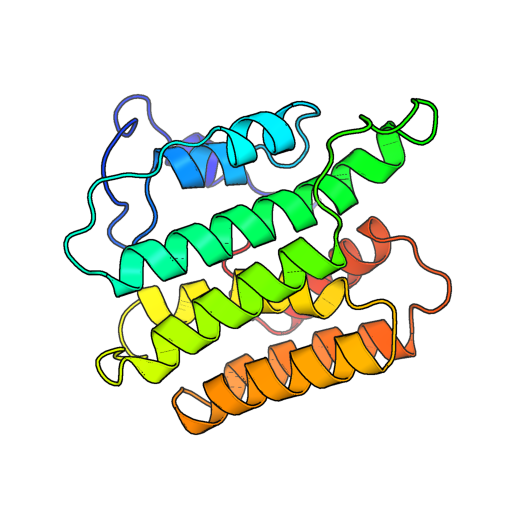ER A 1 84 ? -10.144 20.939 13.325 1.00 47.81 84 SER A CA 1
ATOM 652 C C . SER A 1 84 ? -10.013 21.757 12.028 1.00 47.81 84 SER A C 1
ATOM 654 O O . SER A 1 84 ? -10.405 22.925 12.032 1.00 47.81 84 SER A O 1
ATOM 656 N N . SER A 1 85 ? -9.502 21.200 10.920 1.00 53.50 85 SER A N 1
ATOM 657 C CA . SER A 1 85 ? -9.375 21.913 9.640 1.00 53.50 85 SER A CA 1
ATOM 658 C C . SER A 1 85 ? -10.222 21.289 8.530 1.00 53.50 85 SER A C 1
ATOM 660 O O . SER A 1 85 ? -10.342 20.073 8.391 1.00 53.50 85 SER A O 1
ATOM 662 N N . THR A 1 86 ? -10.852 22.153 7.733 1.00 50.47 86 THR A N 1
ATOM 663 C CA . THR A 1 86 ? -11.699 21.760 6.604 1.00 50.47 86 THR A CA 1
ATOM 664 C C . THR A 1 86 ? -10.892 20.889 5.636 1.00 50.47 86 THR A C 1
ATOM 666 O O . THR A 1 86 ? -9.833 21.334 5.184 1.00 50.47 86 THR A O 1
ATOM 669 N N . PRO A 1 87 ? -11.352 19.672 5.293 1.00 55.56 87 PRO A N 1
ATOM 670 C CA . PRO A 1 87 ? -10.625 18.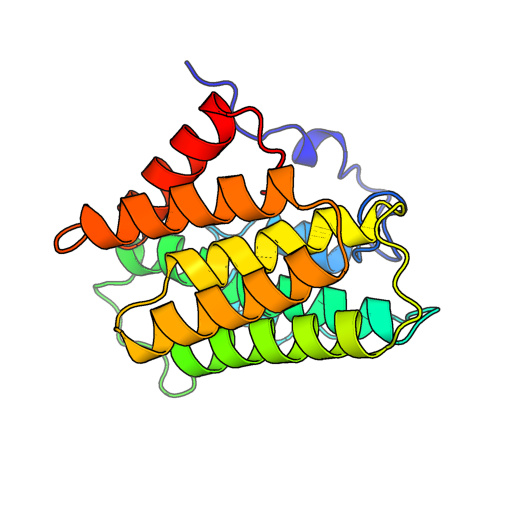823 4.363 1.00 55.56 87 PRO A CA 1
ATOM 671 C C . PRO A 1 87 ? -10.506 19.528 3.002 1.00 55.56 87 PRO A C 1
ATOM 673 O O . PRO A 1 87 ? -11.480 20.143 2.549 1.00 55.56 87 PRO A O 1
ATOM 676 N N . PRO A 1 88 ? -9.340 19.457 2.335 1.00 58.22 88 PRO A N 1
ATOM 677 C CA . PRO A 1 88 ? -9.173 20.049 1.017 1.00 58.22 88 PRO A CA 1
ATOM 678 C C . PRO A 1 88 ? -10.192 19.437 0.048 1.00 58.22 88 PRO A C 1
ATOM 680 O O . PRO A 1 88 ? -10.356 18.218 -0.031 1.00 58.22 88 PRO A O 1
ATOM 683 N N . THR A 1 89 ? -10.892 20.295 -0.695 1.00 55.47 89 THR A N 1
ATOM 684 C CA . THR A 1 89 ? -12.013 19.945 -1.588 1.00 55.47 89 THR A CA 1
ATOM 685 C C . THR A 1 89 ? -11.625 19.028 -2.757 1.00 55.47 89 THR A C 1
ATOM 687 O O . THR A 1 89 ? -12.498 18.539 -3.469 1.00 55.47 89 THR A O 1
ATOM 690 N N . THR A 1 90 ? -10.331 18.763 -2.943 1.00 65.44 90 THR A N 1
ATOM 691 C CA . THR A 1 90 ? -9.737 17.970 -4.030 1.00 65.44 90 THR A CA 1
ATOM 692 C C . THR A 1 90 ? -9.183 16.610 -3.584 1.00 65.44 90 THR A C 1
ATOM 694 O O . THR A 1 90 ? -8.626 15.882 -4.408 1.00 65.44 90 THR A O 1
ATOM 697 N N . ARG A 1 91 ? -9.333 16.227 -2.307 1.00 80.12 91 ARG A N 1
ATOM 698 C CA . ARG A 1 91 ? -8.778 14.969 -1.782 1.00 80.12 91 ARG A CA 1
ATOM 699 C C . ARG A 1 91 ? -9.458 13.750 -2.415 1.00 80.12 91 ARG A C 1
ATOM 701 O O . ARG A 1 91 ? -10.674 13.582 -2.323 1.00 80.12 91 ARG A O 1
ATOM 708 N N . VAL A 1 92 ? -8.674 12.856 -3.023 1.00 86.75 92 VAL A N 1
ATOM 709 C CA . VAL A 1 92 ? -9.196 11.586 -3.560 1.00 86.75 92 VAL A CA 1
ATOM 710 C C . VAL A 1 92 ? -9.756 10.747 -2.415 1.00 86.75 92 VAL A C 1
ATOM 712 O O . VAL A 1 92 ? -9.095 10.592 -1.392 1.00 86.75 92 VAL A O 1
ATOM 715 N N . LYS A 1 93 ? -10.948 10.173 -2.569 1.00 89.50 93 LYS A N 1
ATOM 716 C CA . LYS A 1 93 ? -11.606 9.439 -1.480 1.00 89.50 93 LYS A CA 1
ATOM 717 C C . LYS A 1 93 ? -10.847 8.168 -1.060 1.00 89.50 93 LYS A C 1
ATOM 719 O O . LYS A 1 93 ? -10.150 7.560 -1.876 1.00 89.50 93 LYS A O 1
ATOM 724 N N . THR A 1 94 ? -10.961 7.781 0.211 1.00 90.62 94 THR A N 1
ATOM 725 C CA . THR A 1 94 ? -10.242 6.638 0.812 1.00 90.62 94 THR A CA 1
ATOM 726 C C . THR A 1 94 ? -10.587 5.326 0.115 1.00 90.62 94 THR A C 1
ATOM 728 O O . THR A 1 94 ? -9.688 4.580 -0.268 1.00 90.62 94 THR A O 1
ATOM 731 N N . GLU A 1 95 ? -11.864 5.085 -0.173 1.00 90.94 95 GLU A N 1
ATOM 732 C CA . GLU A 1 95 ? -12.335 3.898 -0.886 1.00 90.94 95 GLU A CA 1
ATOM 733 C C . GLU A 1 95 ? -11.748 3.798 -2.301 1.00 90.94 95 GLU A C 1
ATOM 735 O O . GLU A 1 95 ? -11.386 2.712 -2.756 1.00 90.94 95 GLU A O 1
ATOM 740 N N . VAL A 1 96 ? -11.561 4.935 -2.980 1.00 92.31 96 VAL A N 1
ATOM 741 C CA . VAL A 1 96 ? -10.923 4.981 -4.303 1.00 92.31 96 VAL A CA 1
ATOM 742 C C . VAL A 1 96 ? -9.446 4.620 -4.190 1.00 92.31 96 VAL A C 1
ATOM 744 O O . VAL A 1 96 ? -8.929 3.877 -5.022 1.00 92.31 96 VAL A O 1
ATOM 747 N N . MET A 1 97 ? -8.761 5.111 -3.157 1.00 94.50 97 MET A N 1
ATOM 748 C CA . MET A 1 97 ? -7.344 4.822 -2.951 1.00 94.50 97 MET A CA 1
ATOM 749 C C . MET A 1 97 ? -7.109 3.348 -2.592 1.00 94.50 97 MET A C 1
ATOM 751 O O . MET A 1 97 ? -6.205 2.719 -3.139 1.00 94.50 97 MET A O 1
ATOM 755 N N . ARG A 1 98 ? -7.999 2.750 -1.791 1.00 94.69 98 ARG A N 1
ATOM 756 C CA . ARG A 1 98 ? -8.014 1.300 -1.526 1.00 94.69 98 ARG A CA 1
ATOM 757 C C . ARG A 1 98 ? -8.220 0.488 -2.804 1.00 94.69 98 ARG A C 1
ATOM 759 O O . ARG A 1 98 ? -7.496 -0.474 -3.045 1.00 94.69 98 ARG A O 1
ATOM 766 N N . MET A 1 99 ? -9.155 0.896 -3.664 1.00 94.69 99 MET A N 1
ATOM 767 C CA . MET A 1 99 ? -9.360 0.232 -4.956 1.00 94.69 99 MET A CA 1
ATOM 768 C C . MET A 1 99 ? -8.127 0.301 -5.857 1.00 94.69 99 MET A C 1
ATOM 770 O O . MET A 1 99 ? -7.828 -0.680 -6.534 1.00 94.69 99 MET A O 1
ATOM 774 N N . LYS A 1 100 ? -7.387 1.417 -5.851 1.00 95.94 100 LYS A N 1
ATOM 775 C CA . LYS A 1 100 ? -6.123 1.530 -6.593 1.00 95.94 100 LYS A CA 1
ATOM 776 C C . LYS A 1 100 ? -5.063 0.556 -6.081 1.00 95.94 100 LYS A C 1
ATOM 778 O O . LYS A 1 100 ? -4.402 -0.067 -6.907 1.00 95.94 100 LYS A O 1
ATOM 783 N N . VAL A 1 101 ? -4.955 0.364 -4.761 1.00 96.44 101 VAL A N 1
ATOM 784 C CA . VAL A 1 101 ? -4.076 -0.669 -4.181 1.00 96.44 101 VAL A CA 1
ATOM 785 C C . VAL A 1 101 ? -4.450 -2.048 -4.721 1.00 96.44 101 VAL A C 1
ATOM 787 O O . VAL A 1 101 ? -3.600 -2.732 -5.283 1.00 96.44 101 VAL A O 1
ATOM 790 N N . PHE A 1 102 ? -5.720 -2.449 -4.612 1.00 95.00 102 PHE A N 1
ATOM 791 C CA . PHE A 1 102 ? -6.144 -3.778 -5.067 1.00 95.00 102 PHE A CA 1
ATOM 792 C C . PHE A 1 102 ? -5.976 -3.969 -6.575 1.00 95.00 102 PHE A C 1
ATOM 794 O O . PHE A 1 102 ? -5.532 -5.031 -6.998 1.00 95.00 102 PHE A O 1
ATOM 801 N N . ALA A 1 103 ? -6.273 -2.951 -7.385 1.00 94.88 103 ALA A N 1
ATOM 802 C CA . ALA A 1 103 ? -6.084 -3.011 -8.831 1.00 94.88 103 ALA A CA 1
ATOM 803 C C . ALA A 1 103 ? -4.604 -3.170 -9.213 1.00 94.88 103 ALA A C 1
ATOM 805 O O . ALA A 1 103 ? -4.280 -3.975 -10.085 1.00 94.88 103 ALA A O 1
ATOM 806 N N . ALA A 1 104 ? -3.706 -2.444 -8.544 1.00 94.12 104 ALA A N 1
ATOM 807 C CA . ALA A 1 104 ? -2.270 -2.555 -8.767 1.00 94.12 104 ALA A CA 1
ATOM 808 C C . ALA A 1 104 ? -1.742 -3.942 -8.367 1.00 94.12 104 ALA A C 1
ATOM 810 O O . ALA A 1 104 ? -1.048 -4.585 -9.149 1.00 94.12 104 ALA A O 1
ATOM 811 N N . VAL A 1 105 ? -2.148 -4.453 -7.202 1.00 90.31 105 VAL A N 1
ATOM 812 C CA . VAL A 1 105 ? -1.799 -5.809 -6.750 1.00 90.31 105 VAL A CA 1
ATOM 813 C C . VAL A 1 105 ? -2.329 -6.877 -7.707 1.00 90.31 105 VAL A C 1
ATOM 815 O O . VAL A 1 105 ? -1.600 -7.793 -8.081 1.00 90.31 105 VAL A O 1
ATOM 818 N N . GLN A 1 106 ? -3.574 -6.744 -8.161 1.00 89.88 106 GLN A N 1
ATOM 819 C CA . GLN A 1 106 ? -4.157 -7.667 -9.129 1.00 89.88 106 GLN A CA 1
ATOM 820 C C . GLN A 1 106 ? -3.392 -7.654 -10.460 1.00 89.88 106 GLN A C 1
ATOM 822 O O . GLN A 1 106 ? -3.205 -8.714 -11.050 1.00 89.88 106 GLN A O 1
ATOM 827 N N . ALA A 1 107 ? -2.924 -6.492 -10.928 1.00 90.62 107 ALA A N 1
ATOM 828 C CA . ALA A 1 107 ? -2.107 -6.393 -12.140 1.00 90.62 107 ALA A CA 1
ATOM 829 C C . ALA A 1 107 ? -0.750 -7.101 -11.984 1.00 90.62 107 ALA A C 1
ATOM 831 O O . ALA A 1 107 ? -0.301 -7.778 -12.909 1.00 90.62 107 ALA A O 1
ATOM 832 N N . ILE A 1 108 ? -0.131 -7.002 -10.803 1.00 87.44 108 ILE A N 1
ATOM 833 C CA . ILE A 1 108 ? 1.109 -7.717 -10.476 1.00 87.44 108 ILE A CA 1
ATOM 834 C C . ILE A 1 108 ? 0.885 -9.229 -10.545 1.00 87.44 108 ILE A C 1
ATOM 836 O O . ILE A 1 108 ? 1.591 -9.918 -11.276 1.00 87.44 108 ILE A O 1
ATOM 840 N N . ILE A 1 109 ? -0.126 -9.743 -9.840 1.00 83.06 109 ILE A N 1
ATOM 841 C CA . ILE A 1 109 ? -0.434 -11.183 -9.805 1.00 83.06 109 ILE A CA 1
ATOM 842 C C . ILE A 1 109 ? -0.825 -11.685 -11.205 1.00 83.06 109 ILE A C 1
ATOM 844 O O . ILE A 1 109 ? -0.314 -12.698 -11.677 1.00 83.06 109 ILE A O 1
ATOM 848 N N . GLY A 1 110 ? -1.685 -10.941 -11.906 1.00 83.88 110 GLY A N 1
ATOM 849 C CA . GLY A 1 110 ? -2.194 -11.296 -13.231 1.00 83.88 110 GLY A CA 1
ATOM 850 C C . GLY A 1 110 ? -1.145 -11.296 -14.345 1.00 83.88 110 GLY A C 1
ATOM 851 O O . GLY A 1 110 ? -1.397 -11.865 -15.404 1.00 83.88 110 GLY A O 1
ATOM 852 N N . SER A 1 111 ? 0.030 -10.703 -14.122 1.00 82.44 111 SER A N 1
ATOM 853 C CA . SER A 1 111 ? 1.141 -10.755 -15.079 1.00 82.44 111 SER A CA 1
ATOM 854 C C . SER A 1 111 ? 1.693 -12.173 -15.283 1.00 82.44 111 SER A C 1
ATOM 856 O O . SER A 1 111 ? 2.302 -12.446 -16.315 1.00 82.44 111 SER A O 1
ATOM 858 N N . GLY A 1 112 ? 1.513 -13.076 -14.306 1.00 71.00 112 GLY A N 1
ATOM 859 C CA . GLY A 1 112 ? 2.021 -14.455 -14.338 1.00 71.00 112 GLY A CA 1
ATOM 860 C C . GLY A 1 112 ? 3.552 -14.587 -14.301 1.00 71.00 112 GLY A C 1
ATOM 861 O O . GLY A 1 112 ? 4.070 -15.692 -14.173 1.00 71.00 112 GLY A O 1
ATOM 862 N N . THR A 1 113 ? 4.284 -13.475 -14.391 1.00 64.38 113 THR A N 1
ATOM 863 C CA . THR A 1 113 ? 5.752 -13.398 -14.345 1.00 64.38 113 THR A CA 1
ATOM 864 C C . THR A 1 113 ? 6.284 -13.121 -12.944 1.00 64.38 113 THR A C 1
ATOM 866 O O . THR A 1 113 ? 7.494 -13.128 -12.723 1.00 64.38 113 THR A O 1
ATOM 869 N N . PHE A 1 114 ? 5.389 -12.871 -11.991 1.00 62.94 114 PHE A N 1
ATOM 870 C CA . PHE A 1 114 ? 5.756 -12.515 -10.635 1.00 62.94 114 PHE A CA 1
ATOM 871 C C . PHE A 1 114 ? 6.243 -13.744 -9.865 1.00 62.94 114 PHE A C 1
ATOM 873 O O . PHE A 1 114 ? 5.471 -14.627 -9.491 1.00 62.94 114 PHE A O 1
ATOM 880 N N . ASN A 1 115 ? 7.553 -13.820 -9.640 1.00 60.94 115 ASN A N 1
ATOM 881 C CA . ASN A 1 115 ? 8.137 -14.888 -8.845 1.00 60.94 115 ASN A CA 1
ATOM 882 C C . ASN A 1 115 ? 8.089 -14.509 -7.362 1.00 60.94 115 ASN A C 1
ATOM 884 O O . ASN A 1 115 ? 8.903 -13.711 -6.894 1.00 60.94 115 ASN A O 1
ATOM 888 N N . PHE A 1 116 ? 7.183 -15.142 -6.613 1.00 53.88 116 PHE A N 1
ATOM 889 C CA . PHE A 1 116 ? 6.986 -14.889 -5.183 1.00 53.88 116 PHE A CA 1
ATOM 890 C C . PHE A 1 116 ? 8.211 -15.185 -4.298 1.00 53.88 116 PHE A C 1
ATOM 892 O O . PHE A 1 116 ? 8.237 -14.836 -3.122 1.00 53.88 116 PHE A O 1
ATOM 899 N N . ARG A 1 117 ? 9.261 -15.798 -4.860 1.00 45.94 117 ARG A N 1
ATOM 900 C CA . ARG A 1 117 ? 10.543 -16.034 -4.177 1.00 45.94 117 ARG A CA 1
ATOM 901 C C . ARG A 1 117 ? 11.481 -14.828 -4.199 1.00 45.94 117 ARG A C 1
ATOM 903 O O . ARG A 1 117 ? 12.510 -14.860 -3.528 1.00 45.94 117 ARG A O 1
ATOM 910 N N . GLN A 1 118 ? 11.173 -13.797 -4.985 1.00 56.53 118 GLN A N 1
ATOM 911 C CA . GLN A 1 118 ? 11.949 -12.563 -5.006 1.00 56.53 118 GLN A CA 1
ATOM 912 C C . GLN A 1 118 ? 11.451 -11.595 -3.923 1.00 56.53 118 GLN A C 1
ATOM 914 O O . GLN A 1 118 ? 10.255 -11.568 -3.631 1.00 56.53 118 GLN A O 1
ATOM 919 N N . PRO A 1 119 ? 12.335 -10.769 -3.340 1.00 57.41 119 PRO A N 1
ATOM 920 C CA . PRO A 1 119 ? 11.976 -9.834 -2.270 1.00 57.41 119 PRO A CA 1
ATOM 921 C C . PRO A 1 119 ? 10.760 -8.927 -2.562 1.00 57.41 119 PRO A C 1
ATOM 923 O O . PRO A 1 119 ? 9.987 -8.604 -1.661 1.00 57.41 119 PRO A O 1
ATOM 926 N N . LEU A 1 120 ? 10.531 -8.625 -3.845 1.00 59.94 120 LEU A N 1
ATOM 927 C CA . LEU A 1 120 ? 9.386 -7.884 -4.384 1.00 59.94 120 LEU A CA 1
ATOM 928 C C . LEU A 1 120 ? 8.019 -8.432 -3.926 1.00 59.94 120 LEU A C 1
ATOM 930 O O . LEU A 1 120 ? 7.055 -7.689 -3.757 1.00 59.94 120 LEU A O 1
ATOM 934 N N . ALA A 1 121 ? 7.932 -9.742 -3.711 1.00 59.50 121 ALA A N 1
ATOM 935 C CA . ALA A 1 121 ? 6.706 -10.419 -3.324 1.00 59.50 121 ALA A CA 1
ATOM 936 C C . ALA A 1 121 ? 6.331 -10.221 -1.865 1.00 59.50 121 ALA A C 1
ATOM 938 O O . ALA A 1 121 ? 5.155 -10.084 -1.545 1.00 59.50 121 ALA A O 1
ATOM 939 N N . LYS A 1 122 ? 7.330 -10.122 -0.989 1.00 67.31 122 LYS A N 1
ATOM 940 C CA . LYS A 1 122 ? 7.098 -9.797 0.418 1.00 67.31 122 LYS A CA 1
ATOM 941 C C . LYS A 1 122 ? 6.637 -8.350 0.572 1.00 67.31 122 LYS A C 1
ATOM 943 O O . LYS A 1 122 ? 5.780 -8.060 1.405 1.00 67.31 122 LYS A O 1
ATOM 948 N N . ALA A 1 123 ? 7.123 -7.456 -0.292 1.00 74.50 123 ALA A N 1
ATOM 949 C CA . ALA A 1 123 ? 6.745 -6.047 -0.296 1.00 74.50 123 ALA A CA 1
ATOM 950 C C . ALA A 1 123 ? 5.228 -5.837 -0.497 1.00 74.50 123 ALA A C 1
ATOM 952 O O . ALA A 1 123 ? 4.652 -4.926 0.095 1.00 74.50 123 ALA A O 1
ATOM 953 N N . ILE A 1 124 ? 4.539 -6.704 -1.251 1.00 84.56 124 ILE A N 1
ATOM 954 C CA . ILE A 1 124 ? 3.106 -6.542 -1.563 1.00 84.56 124 ILE A CA 1
ATOM 955 C C . ILE A 1 124 ? 2.176 -6.660 -0.344 1.00 84.56 124 ILE A C 1
ATOM 957 O O . ILE A 1 124 ? 1.032 -6.193 -0.384 1.00 84.56 124 ILE A O 1
ATOM 961 N N . LEU A 1 125 ? 2.663 -7.251 0.752 1.00 86.88 125 LEU A N 1
ATOM 962 C CA . LEU A 1 125 ? 1.885 -7.424 1.975 1.00 86.88 125 LEU A CA 1
ATOM 963 C C . LEU A 1 125 ? 1.592 -6.095 2.666 1.00 86.88 125 LEU A C 1
ATOM 965 O O . LEU A 1 125 ? 0.488 -5.930 3.176 1.00 86.88 125 LEU A O 1
ATOM 969 N N . TYR A 1 126 ? 2.523 -5.133 2.651 1.00 89.88 126 TYR A N 1
ATOM 970 C CA . TYR A 1 126 ? 2.291 -3.827 3.276 1.00 89.88 126 TYR A CA 1
ATOM 971 C C . TYR A 1 126 ? 1.100 -3.085 2.639 1.00 89.88 126 TYR A C 1
ATOM 973 O O . TYR A 1 126 ? 0.167 -2.731 3.369 1.00 89.88 126 TYR A O 1
ATOM 981 N N . PRO A 1 127 ? 1.037 -2.906 1.301 1.00 94.31 127 PRO A N 1
ATOM 982 C CA . PRO A 1 127 ? -0.108 -2.251 0.683 1.00 94.31 127 PRO A CA 1
ATOM 983 C C . PRO A 1 127 ? -1.440 -2.949 0.961 1.00 94.31 127 PRO A C 1
ATOM 985 O O . PRO A 1 127 ? -2.427 -2.289 1.298 1.00 94.31 127 PRO A O 1
ATOM 988 N N . LEU A 1 128 ? -1.473 -4.282 0.865 1.00 92.88 128 LEU A N 1
ATOM 989 C CA . LEU A 1 128 ? -2.674 -5.066 1.156 1.00 92.88 128 LEU A CA 1
ATOM 990 C C . LEU A 1 128 ? -3.099 -4.963 2.617 1.00 92.88 128 LEU A C 1
ATOM 992 O O . LEU A 1 128 ? -4.297 -4.888 2.896 1.00 92.88 128 LEU A O 1
ATOM 996 N N . PHE A 1 129 ? -2.138 -4.938 3.536 1.00 92.69 129 PHE A N 1
ATOM 997 C CA . PHE A 1 129 ? -2.394 -4.796 4.957 1.00 92.69 129 PHE A CA 1
ATOM 998 C C . PHE A 1 129 ? -3.054 -3.459 5.275 1.00 92.69 129 PHE A C 1
ATOM 1000 O O . PHE A 1 129 ? -4.134 -3.452 5.860 1.00 92.69 129 PHE A O 1
ATOM 1007 N N . ILE A 1 130 ? -2.478 -2.342 4.819 1.00 94.44 130 ILE A N 1
ATOM 1008 C CA . ILE A 1 130 ? -3.045 -1.005 5.049 1.00 94.44 130 ILE A CA 1
ATOM 1009 C C . ILE A 1 130 ? -4.429 -0.876 4.404 1.00 94.44 130 ILE A C 1
ATOM 1011 O O . ILE A 1 130 ? -5.396 -0.482 5.061 1.00 94.44 130 ILE A O 1
ATOM 1015 N N . ALA A 1 131 ? -4.565 -1.262 3.131 1.00 95.06 131 ALA A N 1
ATOM 1016 C CA . ALA A 1 131 ? -5.850 -1.206 2.441 1.00 95.06 131 ALA A CA 1
ATOM 1017 C C . ALA A 1 131 ? -6.887 -2.154 3.067 1.00 95.06 131 ALA A C 1
ATOM 1019 O O . ALA A 1 131 ? -8.084 -1.874 3.045 1.00 95.06 131 ALA A O 1
ATOM 1020 N N . GLY A 1 132 ? -6.471 -3.286 3.627 1.00 94.75 132 GLY A N 1
ATOM 1021 C CA . GLY A 1 132 ? -7.358 -4.195 4.338 1.00 94.75 132 GLY A CA 1
ATOM 1022 C C . GLY A 1 132 ? -7.812 -3.639 5.680 1.00 94.75 132 GLY A C 1
ATOM 1023 O O . GLY A 1 132 ? -9.007 -3.577 5.959 1.00 94.75 132 GLY A O 1
ATOM 1024 N N . LEU A 1 133 ? -6.869 -3.182 6.492 1.00 92.44 133 LEU A N 1
ATOM 1025 C CA . LEU A 1 133 ? -7.131 -2.674 7.830 1.00 92.44 133 LEU A CA 1
ATOM 1026 C C . LEU A 1 133 ? -8.145 -1.523 7.834 1.00 92.44 133 LEU A C 1
ATOM 1028 O O . LEU A 1 133 ? -9.051 -1.507 8.666 1.00 92.44 133 LEU A O 1
ATOM 1032 N N . LEU A 1 134 ? -8.037 -0.619 6.858 1.00 90.62 134 LEU A N 1
ATOM 1033 C CA . LEU A 1 134 ? -8.898 0.558 6.705 1.00 90.62 134 LEU A CA 1
ATOM 1034 C C . LEU A 1 134 ? -10.217 0.272 5.960 1.00 90.62 134 LEU A C 1
ATOM 1036 O O . LEU A 1 134 ? -10.849 1.184 5.443 1.00 90.62 134 LEU A O 1
ATOM 1040 N N . ALA A 1 135 ? -10.639 -0.992 5.860 1.00 91.69 135 ALA A N 1
ATOM 1041 C CA . ALA A 1 135 ? -11.951 -1.344 5.323 1.00 91.69 135 ALA A CA 1
ATOM 1042 C C . ALA A 1 135 ? -13.076 -0.979 6.309 1.00 91.69 135 ALA A C 1
ATOM 1044 O O . ALA A 1 135 ? -13.143 -1.528 7.413 1.00 91.69 135 ALA A O 1
ATOM 1045 N N . GLU A 1 136 ? -14.011 -0.123 5.893 1.00 87.69 136 GLU A N 1
ATOM 1046 C CA . GLU A 1 136 ? -15.056 0.389 6.798 1.00 87.69 136 GLU A CA 1
ATOM 1047 C C . GLU A 1 136 ? -16.366 -0.407 6.759 1.00 87.69 136 GLU A C 1
ATOM 1049 O O . GLU A 1 136 ? -17.108 -0.462 7.740 1.00 87.69 136 GLU A O 1
ATOM 1054 N N . ASN A 1 137 ? -16.669 -1.049 5.630 1.00 89.25 137 ASN A N 1
ATOM 1055 C CA . ASN A 1 137 ? -17.951 -1.717 5.404 1.00 89.25 137 ASN A CA 1
ATOM 1056 C C . ASN A 1 137 ? -17.791 -3.137 4.837 1.00 89.25 137 ASN A C 1
ATOM 1058 O O . ASN A 1 137 ? -16.710 -3.582 4.452 1.00 89.25 137 ASN A O 1
ATOM 1062 N N . ALA A 1 138 ? -18.900 -3.878 4.778 1.00 90.94 138 ALA A N 1
ATOM 1063 C CA . ALA A 1 138 ? -18.901 -5.279 4.358 1.00 90.94 138 ALA A CA 1
ATOM 1064 C C . ALA A 1 138 ? -18.405 -5.487 2.914 1.00 90.94 138 ALA A C 1
ATOM 1066 O O . ALA A 1 138 ? -17.738 -6.486 2.635 1.00 90.94 138 ALA A O 1
ATOM 1067 N N . GLN A 1 139 ? -18.705 -4.553 2.004 1.00 92.31 139 GLN A N 1
ATOM 1068 C CA . GLN A 1 139 ? -18.218 -4.611 0.625 1.00 92.31 139 GLN A CA 1
ATOM 1069 C C . GLN A 1 139 ? -16.695 -4.468 0.593 1.00 92.31 139 GLN A C 1
ATOM 1071 O O . GLN A 1 139 ? -16.008 -5.250 -0.061 1.00 92.31 139 GLN A O 1
ATOM 1076 N N . GLU A 1 140 ? -16.163 -3.510 1.339 1.00 92.19 140 GLU A N 1
ATOM 1077 C CA . GLU A 1 140 ? -14.733 -3.255 1.431 1.00 92.19 140 GLU A CA 1
ATOM 1078 C C . GLU A 1 140 ? -13.954 -4.412 2.055 1.00 92.19 140 GLU A C 1
ATOM 1080 O O . GLU A 1 140 ? -12.913 -4.795 1.523 1.00 92.19 140 GLU A O 1
ATOM 1085 N N . GLN A 1 141 ? -14.485 -5.011 3.122 1.00 93.94 141 GLN A N 1
ATOM 1086 C CA . GLN A 1 141 ? -13.906 -6.202 3.748 1.00 93.94 141 GLN A CA 1
ATOM 1087 C C . GLN A 1 141 ? -13.952 -7.415 2.813 1.00 93.94 141 GLN A C 1
ATOM 1089 O O . GLN A 1 141 ? -13.034 -8.236 2.796 1.00 93.94 141 GLN A O 1
ATOM 1094 N N . ARG A 1 142 ? -15.023 -7.556 2.018 1.00 94.81 142 ARG A N 1
ATOM 1095 C CA . ARG A 1 142 ? -15.120 -8.604 0.992 1.00 94.81 142 ARG A CA 1
ATOM 1096 C C . ARG A 1 142 ? -14.034 -8.431 -0.066 1.00 94.81 142 ARG A C 1
ATOM 1098 O O . ARG A 1 142 ? -13.391 -9.415 -0.409 1.00 94.81 142 ARG A O 1
ATOM 1105 N N . LEU A 1 143 ? -13.822 -7.214 -0.561 1.00 93.19 143 LEU A N 1
ATOM 1106 C CA . LEU A 1 143 ? -12.788 -6.937 -1.563 1.00 93.19 143 LEU A CA 1
ATOM 1107 C C . LEU A 1 143 ? -11.382 -7.223 -1.030 1.00 93.19 143 LEU A C 1
ATOM 1109 O O . LEU A 1 143 ? -10.586 -7.831 -1.737 1.00 93.19 143 LEU A O 1
ATOM 1113 N N . THR A 1 144 ? -11.109 -6.894 0.234 1.00 94.81 144 THR A N 1
ATOM 1114 C CA . THR A 1 144 ? -9.858 -7.285 0.895 1.00 94.81 144 THR A CA 1
ATOM 1115 C C . THR A 1 144 ? -9.670 -8.800 0.904 1.00 94.81 144 THR A C 1
ATOM 1117 O O . THR A 1 144 ? -8.618 -9.274 0.490 1.00 94.81 144 THR A O 1
ATOM 1120 N N . ARG A 1 145 ? -10.687 -9.578 1.307 1.00 94.75 145 ARG A N 1
ATOM 1121 C CA . ARG A 1 145 ? -10.603 -11.052 1.285 1.00 94.75 145 ARG A CA 1
ATOM 1122 C C . ARG A 1 145 ? -10.294 -11.586 -0.110 1.00 94.75 145 ARG A C 1
ATOM 1124 O O . ARG A 1 145 ? -9.451 -12.461 -0.240 1.00 94.75 145 ARG A O 1
ATOM 1131 N N . VAL A 1 146 ? -10.939 -11.032 -1.137 1.00 92.62 146 VAL A N 1
ATOM 1132 C CA . VAL A 1 146 ? -10.688 -11.408 -2.535 1.00 92.62 146 VAL A CA 1
ATOM 1133 C C . VAL A 1 146 ? -9.236 -11.120 -2.931 1.00 92.62 146 VAL A C 1
ATOM 1135 O O . VAL A 1 146 ? -8.594 -11.982 -3.517 1.00 92.62 146 VAL A O 1
ATOM 1138 N N . ALA A 1 147 ? -8.692 -9.952 -2.580 1.00 90.81 147 ALA A N 1
ATOM 1139 C CA . ALA A 1 147 ? -7.307 -9.603 -2.896 1.00 90.81 147 ALA A CA 1
ATOM 1140 C C . ALA A 1 147 ? -6.290 -10.539 -2.214 1.00 90.81 147 ALA A C 1
ATOM 1142 O O . ALA A 1 147 ? -5.357 -11.005 -2.863 1.00 90.81 147 ALA A O 1
ATOM 1143 N N . PHE A 1 148 ? -6.499 -10.865 -0.934 1.00 90.81 148 PHE A N 1
ATOM 1144 C CA . PHE A 1 148 ? -5.662 -11.837 -0.222 1.00 90.81 148 PHE A CA 1
ATOM 1145 C C . PHE A 1 148 ? -5.803 -13.251 -0.789 1.00 90.81 148 PHE A C 1
ATOM 1147 O O . PHE A 1 148 ? -4.808 -13.957 -0.893 1.00 90.81 148 PHE A O 1
ATOM 1154 N N . GLN A 1 149 ? -7.007 -13.661 -1.195 1.00 89.12 149 GLN A N 1
ATOM 1155 C CA . GLN A 1 149 ? -7.221 -14.966 -1.818 1.00 89.12 149 GLN A CA 1
ATOM 1156 C C . GLN A 1 149 ? -6.435 -15.101 -3.128 1.00 89.12 149 GLN A C 1
ATOM 1158 O O . GLN A 1 149 ? -5.742 -16.097 -3.310 1.00 89.12 149 GLN A O 1
ATOM 1163 N N . TYR A 1 150 ? -6.458 -14.076 -3.988 1.00 85.00 150 TYR A N 1
ATOM 1164 C CA . TYR A 1 150 ? -5.635 -14.066 -5.201 1.00 85.00 150 TYR A CA 1
ATOM 1165 C C . TYR A 1 150 ? -4.142 -14.206 -4.896 1.00 85.00 150 TYR A C 1
ATOM 1167 O O . TYR A 1 150 ? -3.429 -14.877 -5.638 1.00 85.00 150 TYR A O 1
ATOM 1175 N N . LEU A 1 151 ? -3.663 -13.585 -3.816 1.00 83.19 151 LEU A N 1
ATOM 1176 C CA . LEU A 1 151 ? -2.268 -13.705 -3.410 1.00 83.19 151 LEU A CA 1
ATOM 1177 C C . LEU A 1 151 ? -1.947 -15.118 -2.900 1.00 83.19 151 LEU A C 1
ATOM 1179 O O . LEU A 1 151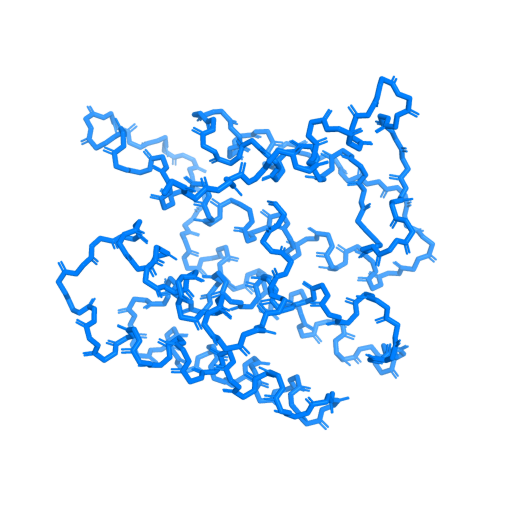 ? -0.969 -15.709 -3.340 1.00 83.19 151 LEU A O 1
ATOM 1183 N N . MET A 1 152 ? -2.793 -15.686 -2.036 1.00 84.44 152 MET A N 1
ATOM 1184 C CA . MET A 1 152 ? -2.607 -17.027 -1.462 1.00 84.44 152 MET A CA 1
ATOM 1185 C C . MET A 1 152 ? -2.638 -18.139 -2.513 1.00 84.44 152 MET A C 1
ATOM 1187 O O . MET A 1 152 ? -1.836 -19.063 -2.440 1.00 84.44 152 MET A O 1
ATOM 1191 N N . GLU A 1 153 ? -3.508 -18.031 -3.521 1.00 82.25 153 GLU A N 1
ATOM 1192 C CA . GLU A 1 153 ? -3.578 -18.995 -4.630 1.00 82.25 153 GLU A CA 1
ATOM 1193 C C . GLU A 1 153 ? -2.290 -19.030 -5.474 1.00 82.25 153 GLU A C 1
ATOM 1195 O O . GLU A 1 153 ? -2.052 -20.005 -6.186 1.00 82.25 153 GLU A O 1
ATOM 1200 N N . ASN A 1 154 ? -1.456 -17.987 -5.394 1.00 71.75 154 ASN A N 1
ATOM 1201 C CA . ASN A 1 154 ? -0.259 -17.827 -6.218 1.00 71.75 154 ASN A CA 1
ATOM 1202 C C . ASN A 1 154 ? 1.055 -17.724 -5.405 1.00 71.75 154 ASN A C 1
ATOM 1204 O O . ASN A 1 154 ? 2.124 -17.764 -6.011 1.00 71.75 154 ASN A O 1
ATOM 1208 N N . GLY A 1 155 ? 1.000 -17.618 -4.068 1.00 65.81 155 GLY A N 1
ATOM 1209 C CA . GLY A 1 155 ? 2.128 -17.298 -3.172 1.00 65.81 155 GLY A CA 1
ATOM 1210 C C . GLY A 1 155 ? 2.427 -18.336 -2.070 1.00 65.81 155 GLY A C 1
ATOM 1211 O O . GLY A 1 155 ? 2.111 -19.518 -2.205 1.00 65.81 155 GLY A O 1
ATOM 1212 N N . GLU A 1 156 ? 3.071 -17.906 -0.972 1.00 63.50 156 GLU A N 1
ATOM 1213 C CA . GLU A 1 156 ? 3.422 -18.751 0.191 1.00 63.50 156 GLU A CA 1
ATOM 1214 C C . GLU A 1 156 ? 2.360 -18.666 1.307 1.00 63.50 156 GLU A C 1
ATOM 1216 O O . GLU A 1 156 ? 2.624 -18.104 2.362 1.00 63.50 156 GLU A O 1
ATOM 1221 N N . GLU A 1 157 ? 1.198 -19.299 1.092 1.00 67.12 157 GLU A N 1
ATOM 1222 C CA . GLU A 1 157 ? -0.062 -19.324 1.882 1.00 67.12 157 GLU A CA 1
ATOM 1223 C C . GLU A 1 157 ? -0.027 -18.939 3.385 1.00 67.12 157 GLU A C 1
ATOM 1225 O O . GLU A 1 157 ? -0.975 -18.346 3.904 1.00 67.12 157 GLU A O 1
ATOM 1230 N N . ARG A 1 158 ? 1.039 -19.262 4.125 1.00 78.38 158 ARG A N 1
ATOM 1231 C CA . ARG A 1 158 ? 1.109 -19.086 5.578 1.00 78.38 158 ARG A CA 1
ATOM 1232 C C . ARG A 1 158 ? 1.195 -17.626 6.030 1.00 78.38 158 ARG A C 1
ATOM 1234 O O . ARG A 1 158 ? 0.572 -17.299 7.037 1.00 78.38 158 ARG A O 1
ATOM 1241 N N . THR A 1 159 ? 1.961 -16.760 5.366 1.00 82.31 159 THR A N 1
ATOM 1242 C CA . THR A 1 159 ? 2.172 -15.382 5.868 1.00 82.31 159 THR A CA 1
ATOM 1243 C C . THR A 1 159 ? 0.955 -14.510 5.576 1.00 82.31 159 THR A C 1
ATOM 1245 O O . THR A 1 159 ? 0.441 -13.815 6.450 1.00 82.31 159 THR A O 1
ATOM 1248 N N . GLU A 1 160 ? 0.443 -14.612 4.359 1.00 86.12 160 GLU A N 1
ATOM 1249 C CA . GLU A 1 160 ? -0.754 -13.958 3.850 1.00 86.12 160 GLU A CA 1
ATOM 1250 C C . GLU A 1 160 ? -1.970 -14.276 4.718 1.00 86.12 160 GLU A C 1
ATOM 1252 O O . GLU A 1 160 ? -2.717 -13.364 5.075 1.00 86.12 160 GLU A O 1
ATOM 1257 N N . GLN A 1 161 ? -2.148 -15.547 5.096 1.00 89.25 161 GLN A N 1
ATOM 1258 C CA . GLN A 1 161 ? -3.250 -15.967 5.956 1.00 89.25 161 GLN A CA 1
ATOM 1259 C C . GLN A 1 161 ? -3.142 -15.352 7.356 1.00 89.25 161 GLN A C 1
ATOM 1261 O O . GLN A 1 161 ? -4.145 -14.892 7.900 1.00 89.25 161 GLN A O 1
ATOM 1266 N N . VAL A 1 162 ? -1.934 -15.275 7.926 1.00 90.06 162 VAL A N 1
ATOM 1267 C CA . VAL A 1 162 ? -1.722 -14.638 9.236 1.00 90.06 162 VAL A CA 1
ATOM 1268 C C . VAL A 1 162 ? -2.070 -13.148 9.182 1.00 90.06 162 VAL A C 1
ATOM 1270 O O . VAL A 1 162 ? -2.779 -12.650 10.058 1.00 90.06 162 VAL A O 1
ATOM 1273 N N . VAL A 1 163 ? -1.638 -12.436 8.137 1.00 90.19 163 VAL A N 1
ATOM 1274 C CA . VAL A 1 163 ? -2.011 -11.027 7.906 1.00 90.19 163 VAL A CA 1
ATOM 1275 C C . VAL A 1 163 ? -3.535 -10.891 7.744 1.00 90.19 163 VAL A C 1
ATOM 1277 O O . VAL A 1 163 ? -4.158 -10.033 8.379 1.00 90.19 163 VAL A O 1
ATOM 1280 N N . LEU A 1 164 ? -4.124 -11.808 6.969 1.00 93.19 164 LEU A N 1
ATOM 1281 C CA . LEU A 1 164 ? -5.542 -12.171 6.890 1.00 93.19 164 LEU A CA 1
ATOM 1282 C C . LEU A 1 164 ? -6.284 -12.042 8.229 1.00 93.19 164 LEU A C 1
ATOM 1284 O O . LEU A 1 164 ? -7.242 -11.273 8.432 1.00 93.19 164 LEU A O 1
ATOM 1288 N N . ASP A 1 165 ? -5.813 -12.867 9.148 1.00 93.50 165 ASP A N 1
ATOM 1289 C CA . ASP A 1 165 ? -6.427 -13.116 10.439 1.00 93.50 165 ASP A CA 1
ATOM 1290 C C . ASP A 1 165 ? -6.283 -11.917 11.377 1.00 93.50 165 ASP A C 1
ATOM 1292 O O . ASP A 1 165 ? -7.251 -11.574 12.065 1.00 93.50 165 ASP A O 1
ATOM 1296 N N . ILE A 1 166 ? -5.132 -11.229 11.361 1.00 92.06 166 ILE A N 1
ATOM 1297 C CA . ILE A 1 166 ? -4.913 -9.983 12.116 1.00 92.06 166 ILE A CA 1
ATOM 1298 C C . ILE A 1 166 ? -5.956 -8.938 11.707 1.00 92.06 166 ILE A C 1
ATOM 1300 O O . ILE A 1 166 ? -6.692 -8.426 12.556 1.00 92.06 166 ILE A O 1
ATOM 1304 N N . ILE A 1 167 ? -6.075 -8.665 10.405 1.00 93.31 167 ILE A N 1
ATOM 1305 C CA . ILE A 1 167 ? -7.027 -7.685 9.865 1.00 93.31 167 ILE A CA 1
ATOM 1306 C C . ILE A 1 167 ? -8.461 -8.063 10.260 1.00 93.31 167 ILE A C 1
ATOM 1308 O O . ILE A 1 167 ? -9.226 -7.240 10.768 1.00 93.31 167 ILE A O 1
ATOM 1312 N N . THR A 1 168 ? -8.820 -9.336 10.088 1.00 93.50 168 THR A N 1
ATOM 1313 C CA . THR A 1 168 ? -10.167 -9.830 10.395 1.00 93.50 168 THR A CA 1
ATOM 1314 C C . THR A 1 168 ? -10.495 -9.729 11.886 1.00 93.50 168 THR A C 1
ATOM 1316 O O . THR A 1 168 ? -11.636 -9.420 12.247 1.00 93.50 168 THR A O 1
ATOM 1319 N N . LYS A 1 169 ? -9.519 -9.970 12.767 1.00 91.31 169 LYS A N 1
ATOM 1320 C CA . LYS A 1 169 ? -9.666 -9.800 14.219 1.00 91.31 169 LYS A CA 1
ATOM 1321 C C . LYS A 1 169 ? -9.936 -8.338 14.569 1.00 91.31 169 LYS A C 1
ATOM 1323 O O . LYS A 1 169 ? -10.828 -8.062 15.370 1.00 91.31 169 LYS A O 1
ATOM 1328 N N . ILE A 1 170 ? -9.240 -7.405 13.925 1.00 89.81 170 ILE A N 1
ATOM 1329 C CA . ILE A 1 170 ? -9.431 -5.971 14.164 1.00 89.81 170 ILE A CA 1
ATOM 1330 C C . ILE A 1 170 ? -10.793 -5.502 13.670 1.00 89.81 170 ILE A C 1
ATOM 1332 O O . ILE A 1 170 ? -11.467 -4.780 14.394 1.00 89.81 170 ILE A O 1
ATOM 1336 N N . TRP A 1 171 ? -11.274 -5.964 12.516 1.00 90.19 171 TRP A N 1
ATOM 1337 C CA . TRP A 1 171 ? -12.632 -5.632 12.066 1.00 90.19 171 TRP A CA 1
ATOM 1338 C C . TRP A 1 171 ? -13.723 -6.106 13.034 1.00 90.19 171 TRP A C 1
ATOM 1340 O O . TRP A 1 171 ? -14.739 -5.431 13.194 1.00 90.19 171 TRP A O 1
ATOM 1350 N N . LYS A 1 172 ? -13.530 -7.267 13.675 1.00 86.12 172 LYS A N 1
ATOM 1351 C CA . LYS A 1 172 ? -14.472 -7.802 14.673 1.00 86.12 172 LYS A CA 1
ATOM 1352 C C . LYS A 1 172 ? -14.458 -6.990 15.968 1.00 86.12 172 LYS A C 1
ATOM 1354 O O . LYS A 1 172 ? -15.515 -6.787 16.557 1.00 86.12 172 LYS A O 1
ATOM 1359 N N . ASN A 1 173 ? -13.279 -6.531 16.385 1.00 77.56 173 ASN A N 1
ATOM 1360 C CA . ASN A 1 173 ? -13.076 -5.844 17.661 1.00 77.56 173 ASN A CA 1
ATOM 1361 C C . ASN A 1 173 ? -13.241 -4.316 17.562 1.00 77.56 173 ASN A C 1
ATOM 1363 O O . ASN A 1 173 ? -13.520 -3.659 18.556 1.00 77.56 173 ASN A O 1
ATOM 1367 N N . GLY A 1 174 ? -13.053 -3.744 16.374 1.00 62.28 174 GLY A N 1
ATOM 1368 C CA . GLY A 1 174 ? -12.828 -2.317 16.149 1.00 62.28 174 GLY A CA 1
ATOM 1369 C C . GLY A 1 174 ? -14.042 -1.534 15.661 1.00 62.28 174 GLY A C 1
ATOM 1370 O O . GLY A 1 174 ? -13.864 -0.627 14.850 1.00 62.28 174 GLY A O 1
ATOM 1371 N N . ARG A 1 175 ? -15.261 -1.856 16.124 1.00 56.19 175 ARG A N 1
ATOM 1372 C CA . ARG A 1 175 ? -16.445 -1.029 15.805 1.00 56.19 175 ARG A CA 1
ATOM 1373 C C . ARG A 1 175 ? -16.348 0.400 16.362 1.00 56.19 175 ARG A C 1
ATOM 1375 O O . ARG A 1 175 ? -16.944 1.283 15.760 1.00 56.19 175 ARG A O 1
ATOM 1382 N N . ASP A 1 176 ? -15.535 0.620 17.401 1.00 57.72 176 ASP A N 1
ATOM 1383 C CA . ASP A 1 176 ? -15.465 1.896 18.136 1.00 57.72 176 ASP A CA 1
ATOM 1384 C C . ASP A 1 176 ? -14.059 2.539 18.187 1.00 57.72 176 ASP A C 1
ATOM 1386 O O . ASP A 1 176 ? -13.874 3.563 18.838 1.00 57.72 176 ASP A O 1
ATOM 1390 N N . GLY A 1 177 ? -13.051 1.956 17.522 1.00 62.66 177 GLY A N 1
ATOM 1391 C CA . GLY A 1 177 ? -11.681 2.490 17.501 1.00 62.66 177 GLY A CA 1
ATOM 1392 C C . GLY A 1 177 ? -11.410 3.369 16.279 1.00 62.66 177 GLY A C 1
ATOM 1393 O O . GLY A 1 177 ? -11.771 2.997 15.159 1.00 62.66 177 GLY A O 1
ATOM 1394 N N . ASP A 1 178 ? -10.742 4.505 16.481 1.00 79.50 178 ASP A N 1
ATOM 1395 C CA . ASP A 1 178 ? -10.225 5.337 15.389 1.00 79.50 178 ASP A CA 1
ATOM 1396 C C . ASP A 1 178 ? -9.147 4.611 14.549 1.00 79.50 178 ASP A C 1
ATOM 1398 O O . ASP A 1 178 ? -8.658 3.532 14.901 1.00 79.50 178 ASP A O 1
ATOM 1402 N N . GLU A 1 179 ? -8.798 5.172 13.387 1.00 84.12 179 GLU A N 1
ATOM 1403 C CA . GLU A 1 179 ? -7.871 4.538 12.437 1.00 84.12 179 GLU A CA 1
ATOM 1404 C C . GLU A 1 179 ? -6.456 4.326 13.009 1.00 84.12 179 GLU A C 1
ATOM 1406 O O . GLU A 1 179 ? -5.838 3.299 12.723 1.00 84.12 179 GLU A O 1
ATOM 1411 N N . VAL A 1 180 ? -5.959 5.227 13.867 1.00 84.12 180 VAL A N 1
ATOM 1412 C CA . VAL A 1 180 ? -4.642 5.083 14.524 1.00 84.12 180 VAL A CA 1
ATOM 1413 C C . VAL A 1 180 ? -4.656 3.926 15.508 1.00 84.12 180 VAL A C 1
ATOM 1415 O O . VAL A 1 180 ? -3.735 3.113 15.520 1.00 84.12 180 VAL A O 1
ATOM 1418 N N . SER A 1 181 ? -5.719 3.800 16.301 1.00 84.12 181 SER A N 1
ATOM 1419 C CA . SER A 1 181 ? -5.879 2.690 17.237 1.00 84.12 181 SER A CA 1
ATOM 1420 C C . SER A 1 181 ? -5.898 1.356 16.496 1.00 84.12 181 SER A C 1
ATOM 1422 O O . SER A 1 181 ? -5.266 0.393 16.933 1.00 84.12 181 SER A O 1
ATOM 1424 N N . LYS A 1 182 ? -6.573 1.297 15.337 1.00 86.19 182 LYS A N 1
ATOM 1425 C CA . LYS A 1 182 ? -6.545 0.120 14.457 1.00 86.19 182 LYS A CA 1
ATOM 1426 C C . LYS A 1 182 ? -5.126 -0.181 13.973 1.00 86.19 182 LYS A C 1
ATOM 1428 O O . LYS A 1 182 ? -4.716 -1.333 14.074 1.00 86.19 182 LYS A O 1
ATOM 1433 N N . LEU A 1 183 ? -4.378 0.818 13.497 1.00 86.31 183 LEU A N 1
ATOM 1434 C CA . LEU A 1 183 ? -2.982 0.659 13.058 1.00 86.31 183 LEU A CA 1
ATOM 1435 C C . LEU A 1 183 ? -2.064 0.164 14.173 1.00 86.31 183 LEU A C 1
ATOM 1437 O O . LEU A 1 183 ? -1.292 -0.769 13.953 1.00 86.31 183 LEU A O 1
ATOM 1441 N N . MET A 1 184 ? -2.177 0.738 15.368 1.00 84.69 184 MET A N 1
ATOM 1442 C CA . MET A 1 184 ? -1.365 0.368 16.524 1.00 84.69 184 MET A CA 1
ATOM 1443 C C . MET A 1 184 ? -1.617 -1.090 16.922 1.00 84.69 184 MET A C 1
ATOM 1445 O O . MET A 1 184 ? -0.679 -1.882 16.945 1.00 84.69 184 MET A O 1
ATOM 1449 N N . MET A 1 185 ? -2.885 -1.480 17.104 1.00 85.12 185 MET A N 1
ATOM 1450 C CA . MET A 1 185 ? -3.252 -2.867 17.424 1.00 85.12 185 MET A CA 1
ATOM 1451 C C . MET A 1 185 ? -2.801 -3.859 16.344 1.00 85.12 185 MET A C 1
ATOM 1453 O O . MET A 1 185 ? -2.395 -4.979 16.653 1.00 85.12 185 MET A O 1
ATOM 1457 N N . ALA A 1 186 ? -2.887 -3.471 15.069 1.00 85.56 186 ALA A N 1
ATOM 1458 C CA . ALA A 1 186 ? -2.463 -4.316 13.959 1.00 85.56 186 ALA A CA 1
ATOM 1459 C C . ALA A 1 186 ? -0.946 -4.503 13.924 1.00 85.56 186 ALA A C 1
ATOM 1461 O O . ALA A 1 186 ? -0.470 -5.614 13.702 1.00 85.56 186 ALA A O 1
ATOM 1462 N N . THR A 1 187 ? -0.203 -3.425 14.167 1.00 82.06 187 THR A N 1
ATOM 1463 C CA . THR A 1 187 ? 1.262 -3.428 14.202 1.00 82.06 187 THR A CA 1
ATOM 1464 C C . THR A 1 187 ? 1.779 -4.265 15.369 1.00 82.06 187 THR A C 1
ATOM 1466 O O . THR A 1 187 ? 2.673 -5.087 15.186 1.00 82.06 187 THR A O 1
ATOM 1469 N N . GLU A 1 188 ? 1.169 -4.128 16.549 1.00 84.69 188 GLU A N 1
ATOM 1470 C CA . GLU A 1 188 ? 1.490 -4.948 17.721 1.00 84.69 188 GLU A CA 1
ATOM 1471 C C . GLU A 1 188 ? 1.243 -6.438 17.449 1.00 84.69 188 GLU A C 1
ATOM 1473 O O . GLU A 1 188 ? 2.134 -7.260 17.654 1.00 84.69 188 GLU A O 1
ATOM 1478 N N . ALA A 1 189 ? 0.076 -6.790 16.897 1.00 84.56 189 ALA A N 1
ATOM 1479 C CA . ALA A 1 189 ? -0.248 -8.176 16.566 1.00 84.56 189 ALA A CA 1
ATOM 1480 C C . ALA A 1 189 ? 0.685 -8.773 15.495 1.00 84.56 189 ALA A C 1
ATOM 1482 O O . ALA A 1 189 ? 1.040 -9.949 15.571 1.00 84.56 189 ALA A O 1
ATOM 1483 N N . ALA A 1 190 ? 1.094 -7.981 14.499 1.00 82.94 190 ALA A N 1
ATOM 1484 C CA . ALA A 1 190 ? 2.053 -8.417 13.486 1.00 82.94 190 ALA A CA 1
ATOM 1485 C C . ALA A 1 190 ? 3.439 -8.682 14.094 1.00 82.94 190 ALA A C 1
ATOM 1487 O O . ALA A 1 190 ? 4.055 -9.705 13.786 1.00 82.94 190 ALA A O 1
ATOM 1488 N N . ALA A 1 191 ? 3.893 -7.812 15.003 1.00 80.25 191 ALA A N 1
ATOM 1489 C CA . ALA A 1 191 ? 5.157 -7.974 15.714 1.00 80.25 191 ALA A CA 1
ATOM 1490 C C . ALA A 1 191 ? 5.162 -9.225 16.611 1.00 80.25 191 ALA A C 1
ATOM 1492 O O . ALA A 1 191 ? 6.118 -9.997 16.575 1.00 80.25 191 ALA A O 1
ATOM 1493 N N . GLU A 1 192 ? 4.082 -9.481 17.359 1.00 82.50 192 GLU A N 1
ATOM 1494 C CA . GLU A 1 192 ? 3.937 -10.689 18.192 1.00 82.50 192 GLU A CA 1
ATOM 1495 C C . GLU A 1 192 ? 4.036 -11.988 17.380 1.00 82.50 192 GLU A C 1
ATOM 1497 O O . GLU A 1 192 ? 4.551 -13.001 17.860 1.00 82.50 192 GLU A O 1
ATOM 1502 N N . LEU A 1 193 ? 3.551 -11.960 16.139 1.00 82.31 193 LEU A N 1
ATOM 1503 C CA . LEU A 1 193 ? 3.520 -13.113 15.244 1.00 82.31 193 LEU A CA 1
ATOM 1504 C C . LEU A 1 193 ? 4.752 -13.204 14.328 1.00 82.31 193 LEU A C 1
ATOM 1506 O O . LEU A 1 193 ? 4.802 -14.096 13.482 1.00 82.31 193 LEU A O 1
ATOM 1510 N N . ASN A 1 194 ? 5.755 -12.333 14.518 1.00 75.94 194 ASN A N 1
ATOM 1511 C CA . ASN A 1 194 ? 6.954 -12.212 13.676 1.00 75.94 194 ASN A CA 1
ATOM 1512 C C . ASN A 1 194 ? 6.628 -12.073 12.181 1.00 75.94 194 ASN A C 1
ATOM 1514 O O . ASN A 1 194 ? 7.333 -12.607 11.321 1.00 75.94 194 ASN A O 1
ATOM 1518 N N . VAL A 1 195 ? 5.538 -11.376 11.864 1.00 75.12 195 VAL A N 1
ATOM 1519 C CA . VAL A 1 195 ? 5.209 -11.042 10.484 1.00 75.12 195 VAL A CA 1
ATOM 1520 C C . VAL A 1 195 ? 5.987 -9.788 10.115 1.00 75.12 195 VAL A C 1
ATOM 1522 O O . VAL A 1 195 ? 5.671 -8.694 10.580 1.00 75.12 195 VAL A O 1
ATOM 1525 N N . GLU A 1 196 ? 6.986 -9.943 9.248 1.00 68.12 196 GLU A N 1
ATOM 1526 C CA . GLU A 1 196 ? 7.638 -8.817 8.580 1.00 68.12 196 GLU A CA 1
ATOM 1527 C C . GLU A 1 196 ? 6.671 -8.216 7.556 1.00 68.12 196 GLU A C 1
ATOM 1529 O O . GLU A 1 196 ? 6.746 -8.452 6.351 1.00 68.12 196 GLU A O 1
ATOM 1534 N N . LEU A 1 197 ? 5.723 -7.423 8.044 1.00 66.56 197 LEU A N 1
ATOM 1535 C CA . LEU A 1 197 ? 5.151 -6.383 7.215 1.00 66.56 197 LEU A CA 1
ATOM 1536 C C . LEU A 1 197 ? 6.284 -5.387 7.014 1.00 66.56 197 LEU A C 1
ATOM 1538 O O . LEU A 1 197 ? 6.848 -4.901 7.992 1.00 66.56 197 LEU A O 1
ATOM 1542 N N . HIS A 1 198 ? 6.633 -5.100 5.765 1.00 56.50 198 HIS A N 1
ATOM 1543 C CA . HIS A 1 198 ? 7.529 -4.003 5.413 1.00 56.50 198 HIS A CA 1
ATOM 1544 C C . HIS A 1 198 ? 6.853 -2.651 5.722 1.00 56.50 198 HIS A C 1
ATOM 1546 O O . HIS A 1 198 ? 6.595 -1.838 4.839 1.00 56.50 198 HIS A O 1
ATOM 1552 N N . LEU A 1 199 ? 6.495 -2.462 6.992 1.00 48.09 199 LEU A N 1
ATOM 1553 C CA . LEU A 1 199 ? 6.157 -1.214 7.645 1.00 48.09 199 LEU A CA 1
ATOM 1554 C C . LEU A 1 199 ? 7.492 -0.486 7.768 1.00 48.09 199 LEU A C 1
ATOM 1556 O O . LEU A 1 199 ? 8.177 -0.573 8.785 1.00 48.09 199 LEU A O 1
ATOM 1560 N N . TYR A 1 200 ? 7.932 0.049 6.635 1.00 43.78 200 TYR A N 1
ATOM 1561 C CA . TYR A 1 200 ? 9.115 0.879 6.545 1.00 43.78 200 TYR A CA 1
ATOM 1562 C C . TYR A 1 200 ? 8.862 2.181 7.292 1.00 43.78 200 TYR A C 1
ATOM 1564 O O . TYR A 1 200 ? 7.827 2.819 7.001 1.00 43.78 200 TYR A O 1
#

Radius of gyration: 16.25 Å; chains: 1; bounding box: 43×41×42 Å

Organism: NCBI:txid1237075

InterPro domains:
  IPR021858 Fungal transcription factor [PF11951] (60-179)

Secondary structure (DSSP, 8-state):
----STHHHHH--TT-SSSB-TTT--BHHHHHHHTTTTSTTHHHHHHH------SSHHHHHHHHHHHHHHHHHHHHHHHTTTTTSPPPTTPPPHHHHHHHHHHHHHHHHHTS---TTSHHHHHTHHHHHHHHHT--SHHHHHHHHHHHHHHHTTS-THHHHHHHHHHHHHHHH-SS--HHHHHHHHHHHHHHTT------

Foldseek 3Di:
DDPDDCPCVVVPDVPQCFDADQLQRETPVLVVLLSPLLDPCSLVVLVPPPDHDDPDPLSVLLHLLSSLLSNLSSCLNCVVVCVPPDPPPPDDDNLVSLVSNLVSLCVNLVVVPDDCPGSNVLQNLQSLLSSLLPQDDPVSVVSSVVSLVSSCVRYDNPLSVQSVVLSVVCVVVPPPDGSVVSVVSSVVSCVVVVRPHVSD